Protein AF-A0A6A6NIY8-F1 (afdb_monomer_lite)

Foldseek 3Di:
DCVVCVPVVLVVCVVVPPPDDSVVVDDDFDDPVVCQVVLAGPDQDDDDDDDDDPPQCRVLLLCVQVVHADDPDDDDPPDDDDHDDHDDDPDPDPVVVVVVVVVVVVVCPVPDDDDDFFFDAAAREPLVDDDDVVVQVVQQVQCVQQQADGHHYDYSNVSRRVPVVVVVVVCRSRVVNGGGAHPVNVVVVVVVVVVVVVVVVVVVVVVVVVVVVPDPPDD

Radius of gyration: 24.4 Å; chains: 1; bounding box: 78×52×63 Å

InterPro domains:
  IPR013566 Mitochondrial Rho GTPase 1/3, EF hand associated, type-1 [PF08355] (1-40)
  IPR027417 P-loop containing nucleoside triphosphate hydrolase [G3DSA:3.40.50.300] (95-194)
  IPR027417 P-loop containing nucleoside triphosphate hydrolase [SSF52540] (42-178)
  IPR052266 Mitochondrial Rho GTPase/EF-hand domain-containing protein [PTHR46819] (1-83)

Secondary structure (DSSP, 8-state):
-TTT-HHHHHHHHHHTT-SS-GGGG--PPPPHHHHHHHT--------------TTSSHHHHHHHHTTPPP-SS-----S------------S-HHHHHHHHHHHHHHGGGS-----PPP---EEE-TTS---HHHHHHHHHHHHHHT-PPPEEEBTTTTB-TTHHHHHHHHHH-GGGT----HHHHHHHHHHHHHHHHHHHHHHHHHHHHHHHT-----

Structure (mmCIF, N/CA/C/O backbone):
data_AF-A0A6A6NIY8-F1
#
_entry.id   AF-A0A6A6NIY8-F1
#
loop_
_atom_site.group_PDB
_atom_site.id
_atom_site.type_symbol
_atom_site.label_atom_id
_atom_site.label_alt_id
_atom_site.label_comp_id
_atom_site.label_asym_id
_atom_site.label_entity_id
_atom_site.label_seq_id
_atom_site.pdbx_PDB_ins_code
_atom_site.Cartn_x
_atom_site.Cartn_y
_atom_site.Cartn_z
_atom_site.occupancy
_atom_site.B_iso_or_equiv
_atom_site.auth_seq_id
_atom_site.auth_comp_id
_atom_site.auth_asym_id
_atom_site.auth_atom_id
_atom_site.pdbx_PDB_model_num
ATOM 1 N N . MET A 1 1 ? -5.920 -9.446 -9.068 1.00 74.38 1 MET A N 1
ATOM 2 C CA . MET A 1 1 ? -7.224 -9.544 -9.763 1.00 74.38 1 MET A CA 1
ATOM 3 C C . MET A 1 1 ? -8.387 -9.640 -8.784 1.00 74.38 1 MET A C 1
ATOM 5 O O . MET A 1 1 ? -9.148 -8.688 -8.703 1.00 74.38 1 MET A O 1
ATOM 9 N N . THR A 1 2 ? -8.470 -10.681 -7.953 1.00 90.38 2 THR A N 1
ATOM 10 C CA . THR A 1 2 ? -9.629 -10.965 -7.078 1.00 90.38 2 THR A CA 1
ATOM 11 C C . THR A 1 2 ? -10.065 -9.837 -6.142 1.00 90.38 2 THR A C 1
ATOM 13 O O . THR A 1 2 ? -11.257 -9.640 -5.938 1.00 90.38 2 THR A O 1
ATOM 16 N N . LEU A 1 3 ? -9.121 -9.071 -5.584 1.00 87.75 3 LEU A N 1
ATOM 17 C CA . LEU A 1 3 ? -9.445 -7.946 -4.699 1.00 87.75 3 LEU A CA 1
ATOM 18 C C . LEU A 1 3 ? -10.121 -6.772 -5.436 1.00 87.75 3 LEU A C 1
ATOM 20 O O . LEU A 1 3 ? -10.896 -6.042 -4.826 1.00 87.75 3 LEU A O 1
ATOM 24 N N . LEU A 1 4 ? -9.788 -6.567 -6.714 1.00 87.69 4 LEU A N 1
ATOM 25 C CA . LEU A 1 4 ? -10.288 -5.454 -7.529 1.00 87.69 4 LEU A CA 1
ATOM 26 C C . LEU A 1 4 ? -11.546 -5.851 -8.303 1.00 87.69 4 LEU A C 1
ATOM 28 O O . LEU A 1 4 ? -12.504 -5.088 -8.341 1.00 87.69 4 LEU A O 1
ATOM 32 N N . ASP A 1 5 ? -11.540 -7.055 -8.874 1.00 89.88 5 ASP A N 1
ATOM 33 C CA . ASP A 1 5 ? -12.646 -7.614 -9.641 1.00 89.88 5 ASP A CA 1
ATOM 34 C C . ASP A 1 5 ? -12.868 -9.094 -9.269 1.00 89.88 5 ASP A C 1
ATOM 36 O O . ASP A 1 5 ? -12.321 -10.012 -9.901 1.00 89.88 5 ASP A O 1
ATOM 40 N N . PRO A 1 6 ? -13.653 -9.357 -8.206 1.00 91.25 6 PRO A N 1
ATOM 41 C CA . PRO A 1 6 ? -13.973 -10.718 -7.794 1.00 91.25 6 PRO A CA 1
ATOM 42 C C . PRO A 1 6 ? -14.870 -11.435 -8.810 1.00 91.25 6 PRO A C 1
ATOM 44 O O . PRO A 1 6 ? -14.788 -12.656 -8.919 1.00 91.25 6 PRO A O 1
ATOM 47 N N . LYS A 1 7 ? -15.692 -10.702 -9.579 1.00 91.06 7 LYS A N 1
ATOM 48 C CA . LYS A 1 7 ? -16.582 -11.289 -10.591 1.00 91.06 7 LYS A CA 1
ATOM 49 C C . LYS A 1 7 ? -15.783 -11.809 -11.782 1.00 91.06 7 LYS A C 1
ATOM 51 O O . LYS A 1 7 ? -15.959 -12.965 -12.154 1.00 91.06 7 LYS A O 1
ATOM 56 N N . GLY A 1 8 ? -14.866 -11.004 -12.320 1.00 92.69 8 GLY A N 1
ATOM 57 C CA . GLY A 1 8 ? -13.963 -11.442 -13.387 1.00 92.69 8 GLY A CA 1
ATOM 58 C C . GLY A 1 8 ? -13.061 -12.591 -12.944 1.00 92.69 8 GLY A C 1
ATOM 59 O O . GLY A 1 8 ? -12.840 -13.538 -13.691 1.00 92.69 8 GLY A O 1
ATOM 60 N N . SER A 1 9 ? -12.613 -12.577 -11.686 1.00 92.25 9 SER A N 1
ATOM 61 C CA . SER A 1 9 ? -11.798 -13.668 -11.137 1.00 92.25 9 SER A CA 1
ATOM 62 C C . SER A 1 9 ? -12.589 -14.979 -11.010 1.00 92.25 9 SER A C 1
ATOM 64 O O . SER A 1 9 ? -12.052 -16.042 -11.312 1.00 92.25 9 SER A O 1
ATOM 66 N N . LEU A 1 10 ? -13.871 -14.914 -10.634 1.00 92.00 10 LEU A N 1
ATOM 67 C CA . LEU A 1 10 ? -14.773 -16.069 -10.624 1.00 92.00 10 LEU A CA 1
ATOM 68 C C . LEU A 1 10 ? -15.039 -16.603 -12.040 1.00 92.00 10 LEU A C 1
ATOM 70 O O . LEU A 1 10 ? -14.992 -17.811 -12.257 1.00 92.00 10 LEU A O 1
ATOM 74 N N . ALA A 1 11 ? -15.281 -15.710 -13.005 1.00 92.81 11 ALA A N 1
ATOM 75 C CA . ALA A 1 11 ? -15.464 -16.083 -14.407 1.00 92.81 11 ALA A CA 1
ATOM 76 C C . ALA A 1 11 ? -14.219 -16.788 -14.967 1.00 92.81 11 ALA A C 1
ATOM 78 O O . ALA A 1 11 ? -14.339 -17.831 -15.606 1.00 92.81 11 ALA A O 1
ATOM 79 N N . ASN A 1 12 ? -13.024 -16.282 -14.649 1.00 92.75 12 ASN A N 1
ATOM 80 C CA . ASN A 1 12 ? -11.765 -16.909 -15.044 1.00 92.75 12 ASN A CA 1
ATOM 81 C C . ASN A 1 12 ? -11.586 -18.300 -14.421 1.00 92.75 12 ASN A C 1
ATOM 83 O O . ASN A 1 12 ? -11.119 -19.198 -15.110 1.00 92.75 12 ASN A O 1
ATOM 87 N N . LEU A 1 13 ? -11.981 -18.505 -13.156 1.00 92.94 13 LEU A N 1
ATOM 88 C CA . LEU A 1 13 ? -11.943 -19.828 -12.512 1.00 92.94 13 LEU A CA 1
ATOM 89 C C . LEU A 1 13 ? -12.832 -20.849 -13.230 1.00 92.94 13 LEU A C 1
ATOM 91 O O . LEU A 1 13 ? -12.420 -21.990 -13.428 1.00 92.94 13 LEU A O 1
ATOM 95 N N . ILE A 1 14 ? -14.033 -20.434 -13.642 1.00 92.50 14 ILE A N 1
ATOM 96 C CA . ILE A 1 14 ? -14.936 -21.280 -14.433 1.00 92.50 14 ILE A CA 1
ATOM 97 C C . ILE A 1 14 ? -14.305 -21.582 -15.796 1.00 92.50 14 ILE A C 1
ATOM 99 O O . ILE A 1 14 ? -14.280 -22.733 -16.222 1.00 92.50 14 ILE A O 1
ATOM 103 N N . TYR A 1 15 ? -13.754 -20.560 -16.454 1.00 94.38 15 TYR A N 1
ATOM 104 C CA . TYR A 1 15 ? -13.143 -20.684 -17.775 1.00 94.38 15 TYR A CA 1
ATOM 105 C C . TYR A 1 15 ? -11.956 -21.660 -17.803 1.00 94.38 15 TYR A C 1
ATOM 107 O O . TYR A 1 15 ? -11.847 -22.454 -18.731 1.00 94.38 15 TYR A O 1
ATOM 115 N N . VAL A 1 16 ? -11.092 -21.658 -16.780 1.00 95.12 16 VAL A N 1
ATOM 116 C CA . VAL A 1 16 ? -9.953 -22.598 -16.689 1.00 95.12 16 VAL A CA 1
ATOM 117 C C . VAL A 1 16 ? -10.350 -24.010 -16.238 1.00 95.12 16 VAL A C 1
ATOM 119 O O . VAL A 1 16 ? -9.478 -24.858 -16.064 1.00 95.12 16 VAL A O 1
ATOM 122 N N . GLY A 1 17 ? -11.644 -24.278 -16.033 1.00 93.69 17 GLY A N 1
ATOM 123 C CA . GLY A 1 17 ? -12.140 -25.600 -15.655 1.00 93.69 17 GLY A CA 1
ATOM 124 C C . GLY A 1 17 ? -11.856 -25.979 -14.201 1.00 93.69 17 GLY A C 1
ATOM 125 O O . GLY A 1 17 ? -11.583 -27.145 -13.917 1.00 93.69 17 GLY A O 1
ATOM 126 N N . TYR A 1 18 ? -11.897 -25.019 -13.268 1.00 94.00 18 TYR A N 1
ATOM 127 C CA . TYR A 1 18 ? -11.771 -25.313 -11.837 1.00 94.00 18 TYR A CA 1
ATOM 128 C C . TYR A 1 18 ? -12.816 -26.359 -11.408 1.00 94.00 18 TYR A C 1
ATOM 130 O O . TYR A 1 18 ? -14.017 -26.138 -11.542 1.00 94.00 18 TYR A O 1
ATOM 138 N N . SER A 1 19 ? -12.352 -27.501 -10.896 1.00 90.31 19 SER A N 1
ATOM 139 C CA . SER A 1 19 ? -13.183 -28.688 -10.639 1.00 90.31 19 SER A CA 1
ATOM 140 C C . SER A 1 19 ? -14.045 -28.604 -9.374 1.00 90.31 19 SER A C 1
ATOM 142 O O . SER A 1 19 ? -14.968 -29.399 -9.203 1.00 90.31 19 SER A O 1
ATOM 144 N N . GLY A 1 20 ? -13.748 -27.661 -8.476 1.00 90.75 20 GLY A N 1
ATOM 145 C CA . GLY A 1 20 ? -14.527 -27.407 -7.265 1.00 90.75 20 GLY A CA 1
ATOM 146 C C . GLY A 1 20 ? -15.632 -26.371 -7.474 1.00 90.75 20 GLY A C 1
ATOM 147 O O . GLY A 1 20 ? -15.799 -25.818 -8.556 1.00 90.75 20 GLY A O 1
ATOM 148 N N . ASN A 1 21 ? -16.359 -26.035 -6.403 1.00 89.19 21 ASN A N 1
ATOM 149 C CA . ASN A 1 21 ? -17.267 -24.888 -6.426 1.00 89.19 21 ASN A CA 1
ATOM 150 C C . ASN A 1 21 ? -16.444 -23.585 -6.549 1.00 89.19 21 ASN A C 1
ATOM 152 O O . ASN A 1 21 ? -15.692 -23.255 -5.630 1.00 89.19 21 ASN A O 1
ATOM 156 N N . PRO A 1 22 ? -16.584 -22.791 -7.624 1.00 86.19 22 PRO A N 1
ATOM 157 C CA . PRO A 1 22 ? -15.799 -21.568 -7.800 1.00 86.19 22 PRO A CA 1
ATOM 158 C C . PRO A 1 22 ? -15.997 -20.551 -6.662 1.00 86.19 22 PRO A C 1
ATOM 160 O O . PRO A 1 22 ? -15.081 -19.799 -6.332 1.00 86.19 22 PRO A O 1
ATOM 163 N N . ALA A 1 23 ? -17.162 -20.554 -6.003 1.00 85.62 23 ALA A N 1
ATOM 164 C CA . ALA A 1 23 ? -17.429 -19.676 -4.866 1.00 85.62 23 ALA A CA 1
ATOM 165 C C . ALA A 1 23 ? -16.584 -20.029 -3.630 1.00 85.62 23 ALA A C 1
ATOM 167 O O . ALA A 1 23 ? -16.209 -19.128 -2.883 1.00 85.62 23 ALA A O 1
ATOM 168 N N . SER A 1 24 ? -16.234 -21.306 -3.422 1.00 89.44 24 SER A N 1
ATOM 169 C CA . SER A 1 24 ? -15.388 -21.709 -2.288 1.00 89.44 24 SER A CA 1
ATOM 170 C C . SER A 1 24 ? -13.918 -21.329 -2.464 1.00 89.44 24 SER A C 1
ATOM 172 O O . SER A 1 24 ? -13.185 -21.285 -1.481 1.00 89.44 24 SER A O 1
ATOM 174 N N . ALA A 1 25 ? -13.487 -20.999 -3.686 1.00 88.62 25 ALA A N 1
ATOM 175 C CA . ALA A 1 25 ? -12.148 -20.467 -3.939 1.00 88.62 25 ALA A CA 1
ATOM 176 C C . ALA A 1 25 ? -11.990 -19.007 -3.465 1.00 88.62 25 ALA A C 1
ATOM 178 O O . ALA A 1 25 ? -10.871 -18.509 -3.339 1.00 88.62 25 ALA A O 1
ATOM 179 N N . LEU A 1 26 ? -13.099 -18.305 -3.194 1.00 90.06 26 LEU A N 1
ATOM 180 C CA . LEU A 1 26 ? -13.103 -16.909 -2.768 1.00 90.06 26 LEU A CA 1
ATOM 181 C C . LEU A 1 26 ? -13.420 -16.789 -1.274 1.00 90.06 26 LEU A C 1
ATOM 183 O O . LEU A 1 26 ? -14.530 -17.067 -0.826 1.00 90.06 26 LEU A O 1
ATOM 187 N N . ARG A 1 27 ? -12.462 -16.283 -0.491 1.00 90.31 27 ARG A N 1
ATOM 188 C CA . ARG A 1 27 ? -12.673 -15.980 0.932 1.00 90.31 27 ARG A CA 1
ATOM 189 C C . ARG A 1 27 ? -13.074 -14.521 1.128 1.00 90.31 27 ARG A C 1
ATOM 191 O O . ARG A 1 27 ? -12.268 -13.611 0.942 1.00 90.31 27 ARG A O 1
ATOM 198 N N . VAL A 1 28 ? -14.302 -14.296 1.591 1.00 91.06 28 VAL A N 1
ATOM 199 C CA . VAL A 1 28 ? -14.764 -12.962 1.998 1.00 91.06 28 VAL A CA 1
ATOM 200 C C . VAL A 1 28 ? -14.257 -12.649 3.406 1.00 91.06 28 VAL A C 1
ATOM 202 O O . VAL A 1 28 ? -14.623 -13.302 4.380 1.00 91.06 28 VAL A O 1
ATOM 205 N N . THR A 1 29 ? -13.414 -11.626 3.531 1.00 90.25 29 THR A N 1
ATOM 206 C CA . THR A 1 29 ? -12.942 -11.143 4.838 1.00 90.25 29 THR A CA 1
ATOM 207 C C . THR A 1 29 ? -14.001 -10.284 5.530 1.00 90.25 29 THR A C 1
ATOM 209 O O . THR A 1 29 ? -14.775 -9.590 4.866 1.00 90.25 29 THR A O 1
ATOM 212 N N . ARG A 1 30 ? -13.997 -10.252 6.868 1.00 87.19 30 ARG A N 1
ATOM 213 C CA . ARG A 1 30 ? -14.923 -9.418 7.652 1.00 87.19 30 ARG A CA 1
ATOM 214 C C . ARG A 1 30 ? -14.735 -7.915 7.402 1.00 87.19 30 ARG A C 1
ATOM 216 O O . ARG A 1 30 ? -13.730 -7.451 6.856 1.00 87.19 30 ARG A O 1
ATOM 223 N N . ARG A 1 31 ? -15.727 -7.125 7.825 1.00 84.50 31 ARG A N 1
ATOM 224 C CA . ARG A 1 31 ? -15.719 -5.660 7.678 1.00 84.50 31 ARG A CA 1
ATOM 225 C C . ARG A 1 31 ? -14.511 -5.042 8.390 1.00 84.50 31 ARG A C 1
ATOM 227 O O . ARG A 1 31 ? -14.252 -5.345 9.550 1.00 84.50 31 ARG A O 1
ATOM 234 N N . ARG A 1 32 ? -13.859 -4.075 7.733 1.00 81.00 32 ARG A N 1
ATOM 235 C CA . ARG A 1 32 ? -12.684 -3.348 8.260 1.00 81.00 32 ARG A CA 1
ATOM 236 C C . ARG A 1 32 ? -12.954 -2.668 9.606 1.00 81.00 32 ARG A C 1
ATOM 238 O O . ARG A 1 32 ? -12.049 -2.510 10.414 1.00 81.00 32 ARG A O 1
ATOM 245 N N . THR A 1 33 ? -14.195 -2.253 9.852 1.00 78.00 33 THR A N 1
ATOM 246 C CA . THR A 1 33 ? -14.608 -1.641 11.123 1.00 78.00 33 THR A CA 1
ATOM 247 C C . THR A 1 33 ? -14.466 -2.597 12.305 1.00 78.00 33 THR A C 1
ATOM 249 O O . THR A 1 33 ? -14.161 -2.146 13.404 1.00 78.00 33 THR A O 1
ATOM 252 N N . VAL A 1 34 ? -14.645 -3.903 12.088 1.00 82.81 34 VAL A N 1
ATOM 253 C CA . VAL A 1 34 ? -14.453 -4.928 13.121 1.00 82.81 34 VAL A CA 1
ATOM 254 C C . VAL A 1 34 ? -12.966 -5.126 13.402 1.00 82.81 34 VAL A C 1
ATOM 256 O O . VAL A 1 34 ? -12.583 -5.131 14.567 1.00 82.81 34 VAL A O 1
ATOM 259 N N . ASP A 1 35 ? -12.136 -5.210 12.355 1.00 81.94 35 ASP A N 1
ATOM 260 C CA . ASP A 1 35 ? -10.676 -5.355 12.493 1.00 81.94 35 ASP A CA 1
ATOM 261 C C . ASP A 1 35 ? -10.071 -4.207 13.308 1.00 81.94 35 ASP A C 1
ATOM 263 O O . ASP A 1 35 ? -9.259 -4.435 14.197 1.00 81.94 35 ASP A O 1
ATOM 267 N N . ARG A 1 36 ? -10.534 -2.974 13.069 1.00 76.31 36 ARG A N 1
ATOM 268 C CA . ARG A 1 36 ? -10.098 -1.792 13.828 1.00 76.31 36 ARG A CA 1
ATOM 269 C C . ARG A 1 36 ? -10.510 -1.836 15.287 1.00 76.31 36 ARG A C 1
ATOM 271 O O . ARG A 1 36 ? -9.672 -1.633 16.148 1.00 76.31 36 ARG A O 1
ATOM 278 N N . LYS A 1 37 ? -11.783 -2.130 15.573 1.00 74.62 37 LYS A N 1
ATOM 279 C CA . LYS A 1 37 ? -12.266 -2.226 16.961 1.00 74.62 37 LYS A CA 1
ATOM 280 C C . LYS A 1 37 ? -11.484 -3.264 17.767 1.00 74.62 37 LYS A C 1
ATOM 282 O O . LYS A 1 37 ? -11.292 -3.078 18.959 1.00 74.62 37 LYS A O 1
ATOM 287 N N . LYS A 1 38 ? -11.057 -4.348 17.113 1.00 78.50 38 LYS A N 1
ATOM 288 C CA . LYS A 1 38 ? -10.257 -5.416 17.723 1.00 78.50 38 LYS A CA 1
ATOM 289 C C . LYS A 1 38 ? -8.747 -5.178 17.659 1.00 78.50 38 LYS A C 1
ATOM 291 O O . LYS A 1 38 ? -8.010 -5.965 18.234 1.00 78.50 38 LYS A O 1
ATOM 296 N N . GLN A 1 39 ? -8.295 -4.156 16.931 1.00 75.12 39 GLN A N 1
ATOM 297 C CA . GLN A 1 39 ? -6.888 -3.931 16.582 1.00 75.12 39 GLN A CA 1
ATOM 298 C C . GLN A 1 39 ? -6.181 -5.188 16.045 1.00 75.12 39 GLN A C 1
ATOM 300 O O . GLN A 1 39 ? -5.003 -5.416 16.299 1.00 75.12 39 GLN A O 1
ATOM 305 N N . GLN A 1 40 ? -6.919 -6.012 15.296 1.00 77.62 40 GLN A N 1
ATOM 306 C CA . GLN A 1 40 ? -6.437 -7.279 14.762 1.00 77.62 40 GLN A CA 1
ATOM 307 C C . GLN A 1 40 ? -7.105 -7.570 13.418 1.00 77.62 40 GLN A C 1
ATOM 309 O O . GLN A 1 40 ? -8.336 -7.565 13.300 1.00 77.62 40 GLN A O 1
ATOM 314 N N . THR A 1 41 ? -6.288 -7.860 12.409 1.00 83.44 41 THR A N 1
ATOM 315 C CA . THR A 1 41 ? -6.723 -8.230 11.060 1.00 83.44 41 THR A CA 1
ATOM 316 C C . THR A 1 41 ? -6.335 -9.674 10.753 1.00 83.44 41 THR A C 1
ATOM 318 O O . THR A 1 41 ? -5.272 -10.132 11.144 1.00 83.44 41 THR A O 1
ATOM 321 N N . GLU A 1 42 ? -7.206 -10.386 10.042 1.00 84.19 42 GLU A N 1
ATOM 322 C CA . GLU A 1 42 ? -6.934 -11.719 9.468 1.00 84.19 42 GLU A CA 1
ATOM 323 C C . GLU A 1 42 ? -6.768 -11.635 7.937 1.00 84.19 42 GLU A C 1
ATOM 325 O O . GLU A 1 42 ? -6.901 -12.624 7.215 1.00 84.19 42 GLU A O 1
ATOM 330 N N . ARG A 1 43 ? -6.612 -10.414 7.413 1.00 87.75 43 ARG A N 1
ATOM 331 C CA . ARG A 1 43 ? -6.457 -10.151 5.982 1.00 87.75 43 ARG A CA 1
ATOM 332 C C . ARG A 1 43 ? -5.005 -10.377 5.591 1.00 87.75 43 ARG A C 1
ATOM 334 O O . ARG A 1 43 ? -4.123 -9.810 6.216 1.00 87.75 43 ARG A O 1
ATOM 341 N N . ASN A 1 44 ? -4.809 -11.082 4.484 1.00 88.25 44 ASN A N 1
ATOM 342 C CA . ASN A 1 44 ? -3.481 -11.341 3.921 1.00 88.25 44 ASN A CA 1
ATOM 343 C C . ASN A 1 44 ? -3.188 -10.475 2.686 1.00 88.25 44 ASN A C 1
ATOM 345 O O . ASN A 1 44 ? -2.109 -10.549 2.115 1.00 88.25 44 ASN A O 1
ATOM 349 N N . VAL A 1 45 ? -4.165 -9.685 2.229 1.00 89.56 45 VAL A N 1
ATOM 350 C CA . VAL A 1 45 ? -4.024 -8.821 1.053 1.00 89.56 45 VAL A CA 1
ATOM 351 C C . VAL A 1 45 ? -4.385 -7.397 1.442 1.00 89.56 45 VAL A C 1
ATOM 353 O O . VAL A 1 45 ? -5.515 -7.118 1.858 1.00 89.56 45 VAL A O 1
ATOM 356 N N . PHE A 1 46 ? -3.430 -6.490 1.265 1.00 89.12 46 PHE A N 1
ATOM 357 C CA . PHE A 1 46 ? -3.582 -5.071 1.551 1.00 89.12 46 PHE A CA 1
ATOM 358 C C . PHE A 1 46 ? -3.432 -4.262 0.267 1.00 89.12 46 PHE A C 1
ATOM 360 O O . PHE A 1 46 ? -2.509 -4.466 -0.515 1.00 89.12 46 PHE A O 1
ATOM 367 N N . ARG A 1 47 ? -4.359 -3.326 0.044 1.00 88.25 47 ARG A N 1
ATOM 368 C CA . ARG A 1 47 ? -4.272 -2.367 -1.060 1.00 88.25 47 ARG A CA 1
ATOM 369 C C . ARG A 1 47 ? -3.669 -1.072 -0.536 1.00 88.25 47 ARG A C 1
ATOM 371 O O . ARG A 1 47 ? -4.269 -0.430 0.326 1.00 88.25 47 ARG A O 1
ATOM 378 N N . CYS A 1 48 ? -2.518 -0.700 -1.082 1.00 87.19 48 CYS A N 1
ATOM 379 C CA . CYS A 1 48 ? -1.867 0.581 -0.846 1.00 87.19 48 CYS A CA 1
ATOM 380 C C . CYS A 1 48 ? -2.110 1.515 -2.041 1.00 87.19 48 CYS A C 1
ATOM 382 O O . CYS A 1 48 ? -2.211 1.056 -3.180 1.00 87.19 48 CYS A O 1
ATOM 384 N N . PHE A 1 49 ? -2.215 2.815 -1.775 1.00 84.38 49 PHE A N 1
ATOM 385 C CA . PHE A 1 49 ? -2.306 3.847 -2.802 1.00 84.38 49 PHE A CA 1
ATOM 386 C C . PHE A 1 49 ? -1.090 4.762 -2.685 1.00 84.38 49 PHE A C 1
ATOM 388 O O . PHE A 1 49 ? -0.802 5.262 -1.601 1.00 84.38 49 PHE A O 1
ATOM 395 N N . VAL A 1 50 ? -0.396 4.983 -3.800 1.00 84.19 50 VAL A N 1
ATOM 396 C CA . VAL A 1 50 ? 0.816 5.806 -3.853 1.00 84.19 50 VAL A CA 1
ATOM 397 C C . VAL A 1 50 ? 0.491 7.121 -4.553 1.00 84.19 50 VAL A C 1
ATOM 399 O O . VAL A 1 50 ? 0.128 7.134 -5.730 1.00 84.19 50 VAL A O 1
ATOM 402 N N . PHE A 1 51 ? 0.642 8.231 -3.835 1.00 81.06 51 PHE A N 1
ATOM 403 C CA . PHE A 1 51 ? 0.362 9.579 -4.330 1.00 81.06 51 PHE A CA 1
ATOM 404 C C . PHE A 1 51 ? 1.627 10.436 -4.340 1.00 81.06 51 PHE A C 1
ATOM 406 O O . PHE A 1 51 ? 2.584 10.164 -3.624 1.00 81.06 51 PHE A O 1
ATOM 413 N N . GLY A 1 52 ? 1.638 11.472 -5.177 1.00 78.44 52 GLY A N 1
ATOM 414 C CA . GLY A 1 52 ? 2.750 12.417 -5.259 1.00 78.44 52 GLY A CA 1
ATOM 415 C C . GLY A 1 52 ? 2.809 13.149 -6.601 1.00 78.44 52 GLY A C 1
ATOM 416 O O . GLY A 1 52 ? 2.179 12.705 -7.572 1.00 78.44 52 GLY A O 1
ATOM 417 N N . PRO A 1 53 ? 3.581 14.244 -6.691 1.00 78.00 53 PRO A N 1
ATOM 418 C CA . PRO A 1 53 ? 3.688 15.051 -7.902 1.00 78.00 53 PRO A CA 1
ATOM 419 C C . PRO A 1 53 ? 4.324 14.279 -9.068 1.00 78.00 53 PRO A C 1
ATOM 421 O O . PRO A 1 53 ? 4.840 13.159 -8.921 1.00 78.00 53 PRO A O 1
ATOM 424 N N . LYS A 1 54 ? 4.259 14.859 -10.273 1.00 77.31 54 LYS A N 1
ATOM 425 C CA . LYS A 1 54 ? 4.987 14.326 -11.435 1.00 77.31 54 LYS A CA 1
ATOM 426 C C . LYS A 1 54 ? 6.476 14.214 -11.080 1.00 77.31 54 LYS A C 1
ATOM 428 O O . LYS A 1 54 ? 6.997 15.029 -10.331 1.00 77.31 54 LYS A O 1
ATOM 433 N N . ASN A 1 55 ? 7.137 13.171 -11.574 1.00 80.25 55 ASN A N 1
ATOM 434 C CA . ASN A 1 55 ? 8.559 12.890 -11.331 1.00 80.25 55 ASN A CA 1
ATOM 435 C C . ASN A 1 55 ? 8.973 12.577 -9.879 1.00 80.25 55 ASN A C 1
ATOM 437 O O . ASN A 1 55 ? 10.164 12.398 -9.640 1.00 80.25 55 ASN A O 1
ATOM 441 N N . ALA A 1 56 ? 8.037 12.390 -8.941 1.00 81.88 56 ALA A N 1
ATOM 442 C CA . ALA A 1 56 ? 8.336 12.019 -7.548 1.00 81.88 56 ALA A CA 1
ATOM 443 C C . ALA A 1 56 ? 8.861 10.578 -7.341 1.00 81.88 56 ALA A C 1
ATOM 445 O O . ALA A 1 56 ? 9.039 10.154 -6.212 1.00 81.88 56 ALA A O 1
ATOM 446 N N . GLY A 1 57 ? 9.049 9.780 -8.399 1.00 85.56 57 GLY A N 1
ATOM 447 C CA . GLY A 1 57 ? 9.561 8.404 -8.272 1.00 85.56 57 GLY A CA 1
ATOM 448 C C . GLY A 1 57 ? 8.510 7.315 -8.008 1.00 85.56 57 GLY A C 1
ATOM 449 O O . GLY A 1 57 ? 8.875 6.162 -7.815 1.00 85.56 57 GLY A O 1
ATOM 450 N N . LYS A 1 58 ? 7.206 7.623 -8.079 1.00 87.06 58 LYS A N 1
ATOM 451 C CA . LYS A 1 58 ? 6.111 6.650 -7.853 1.00 87.06 58 LYS A CA 1
ATOM 452 C C . LYS A 1 58 ? 6.247 5.358 -8.675 1.00 87.06 58 LYS A C 1
ATOM 454 O O . LYS A 1 58 ? 6.157 4.266 -8.128 1.00 87.06 58 LYS A O 1
ATOM 459 N N . SER A 1 59 ? 6.478 5.476 -9.984 1.00 89.00 59 SER A N 1
ATOM 460 C CA . SER A 1 59 ? 6.612 4.313 -10.873 1.00 89.00 59 SER A CA 1
ATOM 4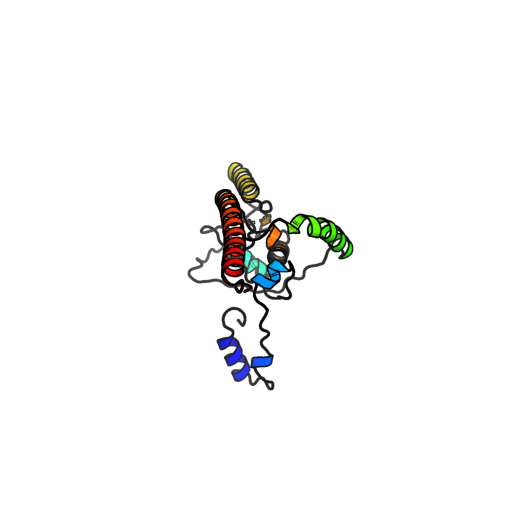61 C C . SER A 1 59 ? 7.898 3.530 -10.595 1.00 89.00 59 SER A C 1
ATOM 463 O O . SER A 1 59 ? 7.896 2.310 -10.700 1.00 89.00 59 SER A O 1
ATOM 465 N N . ALA A 1 60 ? 8.976 4.210 -10.185 1.00 89.94 60 ALA A N 1
ATOM 466 C CA . ALA A 1 60 ? 10.214 3.556 -9.763 1.00 89.94 60 ALA A CA 1
ATOM 467 C C . ALA A 1 60 ? 9.997 2.739 -8.478 1.00 89.94 60 ALA A C 1
ATOM 469 O O . ALA A 1 60 ? 10.436 1.598 -8.414 1.00 89.94 60 ALA A O 1
ATOM 470 N N . LEU A 1 61 ? 9.239 3.269 -7.511 1.00 89.00 61 LEU A N 1
ATOM 471 C CA . LEU A 1 61 ? 8.862 2.546 -6.294 1.00 89.00 61 LEU A CA 1
ATOM 472 C C . LEU A 1 61 ? 8.020 1.293 -6.604 1.00 89.00 61 LEU A C 1
ATOM 474 O O . LEU A 1 61 ? 8.293 0.223 -6.069 1.00 89.00 61 LEU A O 1
ATOM 478 N N . LEU A 1 62 ? 7.029 1.396 -7.500 1.00 90.38 62 LEU A N 1
ATOM 479 C CA . LEU A 1 62 ? 6.218 0.240 -7.917 1.00 90.38 62 LEU A CA 1
ATOM 480 C C . LEU A 1 62 ? 7.034 -0.801 -8.697 1.00 90.38 62 LEU A C 1
ATOM 482 O O . LEU A 1 62 ? 6.823 -1.995 -8.520 1.00 90.38 62 LEU A O 1
ATOM 486 N N . ASN A 1 63 ? 7.969 -0.368 -9.544 1.00 91.06 63 ASN A N 1
ATOM 487 C CA . ASN A 1 63 ? 8.861 -1.275 -10.266 1.00 91.06 63 ASN A CA 1
ATOM 488 C C . ASN A 1 63 ? 9.844 -1.977 -9.325 1.00 91.06 63 ASN A C 1
ATOM 490 O O . ASN A 1 63 ? 10.043 -3.180 -9.458 1.00 91.06 63 ASN A O 1
ATOM 494 N N . SER A 1 64 ? 10.387 -1.255 -8.342 1.00 90.50 64 SER A N 1
ATOM 495 C CA . SER A 1 64 ? 11.233 -1.824 -7.290 1.00 90.50 64 SER A CA 1
ATOM 496 C C . SER A 1 64 ? 10.491 -2.893 -6.485 1.00 90.50 64 SER A C 1
ATOM 498 O O . SER A 1 64 ? 11.070 -3.929 -6.180 1.00 90.50 64 SER A O 1
ATOM 500 N N . PHE A 1 65 ? 9.191 -2.704 -6.229 1.00 90.38 65 PHE A N 1
ATOM 501 C CA . PHE A 1 65 ? 8.358 -3.715 -5.570 1.00 90.38 65 PHE A CA 1
ATOM 502 C C . PHE A 1 65 ? 8.234 -5.027 -6.358 1.00 90.38 65 PHE A C 1
ATOM 504 O O . PHE A 1 65 ? 8.004 -6.082 -5.775 1.00 90.38 65 PHE A O 1
ATOM 511 N N . LEU A 1 66 ? 8.365 -4.953 -7.684 1.00 90.25 66 LEU A N 1
ATOM 512 C CA . LEU A 1 66 ? 8.362 -6.096 -8.599 1.00 90.25 66 LEU A CA 1
ATOM 513 C C . LEU A 1 66 ? 9.782 -6.581 -8.931 1.00 90.25 66 LEU A C 1
ATOM 515 O O . LEU A 1 66 ? 9.942 -7.305 -9.911 1.00 90.25 66 LEU A O 1
ATOM 519 N N . GLU A 1 67 ? 10.798 -6.116 -8.196 1.00 87.25 67 GLU A N 1
ATOM 520 C CA . GLU A 1 67 ? 12.216 -6.440 -8.419 1.00 87.25 67 GLU A CA 1
ATOM 521 C C . GLU A 1 67 ? 12.704 -6.095 -9.837 1.00 87.25 67 GLU A C 1
ATOM 523 O O . GLU A 1 67 ? 13.629 -6.696 -10.381 1.00 87.25 67 GLU A O 1
ATOM 528 N N . ARG A 1 68 ? 12.079 -5.093 -10.467 1.00 87.62 68 ARG A N 1
ATOM 529 C CA . ARG A 1 68 ? 12.501 -4.597 -11.779 1.00 87.62 68 ARG A CA 1
ATOM 530 C C . ARG A 1 68 ? 13.621 -3.572 -11.611 1.00 87.62 68 ARG A C 1
ATOM 532 O O . ARG A 1 68 ? 13.514 -2.709 -10.736 1.00 87.62 68 ARG A O 1
ATOM 539 N N . PRO A 1 69 ? 14.651 -3.604 -12.475 1.00 83.31 69 PRO A N 1
ATOM 540 C CA . PRO A 1 69 ? 15.745 -2.650 -12.404 1.00 83.31 69 PRO A CA 1
ATOM 541 C C . PRO A 1 69 ? 15.248 -1.223 -12.640 1.00 83.31 69 PRO A C 1
ATOM 543 O O . PRO A 1 69 ? 14.266 -0.982 -13.355 1.00 83.31 69 PRO A O 1
ATOM 546 N N . PHE A 1 70 ? 15.953 -0.261 -12.049 1.00 85.00 70 PHE A N 1
ATOM 547 C CA . PHE A 1 70 ? 15.703 1.148 -12.310 1.00 85.00 70 PHE A CA 1
ATOM 548 C C . PHE A 1 70 ? 15.945 1.476 -13.792 1.00 85.00 70 PHE A C 1
ATOM 550 O O . PHE A 1 70 ? 16.900 1.005 -14.405 1.00 85.00 70 PHE A O 1
ATOM 557 N N . SER A 1 71 ? 15.089 2.327 -14.357 1.00 80.94 71 SER A N 1
ATOM 558 C CA . SER A 1 71 ? 15.249 2.873 -15.704 1.00 80.94 71 SER A CA 1
ATOM 559 C C . SER A 1 71 ? 15.214 4.392 -15.635 1.00 80.94 71 SER A C 1
ATOM 561 O O . SER A 1 71 ? 14.236 4.972 -15.159 1.00 80.94 71 SER A O 1
ATOM 563 N N . ALA A 1 72 ? 16.257 5.033 -16.165 1.00 75.44 72 ALA A N 1
ATOM 564 C CA . ALA A 1 72 ? 16.341 6.488 -16.271 1.00 75.44 72 ALA A CA 1
ATOM 565 C C . ALA A 1 72 ? 15.356 7.069 -17.306 1.00 75.44 72 ALA A C 1
ATOM 567 O O . ALA A 1 72 ? 15.050 8.261 -17.279 1.00 75.44 72 ALA A O 1
ATOM 568 N N . ILE A 1 73 ? 14.833 6.235 -18.211 1.00 77.81 73 ILE A N 1
ATOM 569 C CA . ILE A 1 73 ? 13.874 6.653 -19.236 1.00 77.81 73 ILE A CA 1
ATOM 570 C C . ILE A 1 73 ? 12.509 6.875 -18.578 1.00 77.81 73 ILE A C 1
ATOM 572 O O . ILE A 1 73 ? 11.850 5.928 -18.137 1.00 77.81 73 ILE A O 1
ATOM 576 N N . HIS A 1 74 ? 12.074 8.136 -18.524 1.00 72.62 74 HIS A N 1
ATOM 577 C CA . HIS A 1 74 ? 10.763 8.494 -17.999 1.00 72.62 74 HIS A CA 1
ATOM 578 C C . HIS A 1 74 ? 9.670 8.259 -19.043 1.00 72.62 74 HIS A C 1
ATOM 580 O O . HIS A 1 74 ? 9.507 9.046 -19.972 1.00 72.62 74 HIS A O 1
ATOM 586 N N . ASN A 1 75 ? 8.869 7.217 -18.834 1.00 72.94 75 ASN A N 1
ATOM 587 C CA . ASN A 1 75 ? 7.627 7.019 -19.570 1.00 72.94 75 ASN A CA 1
ATOM 588 C C . ASN A 1 75 ? 6.458 7.618 -18.768 1.00 72.94 75 ASN A C 1
ATOM 590 O O . ASN A 1 75 ? 6.190 7.147 -17.652 1.00 72.94 75 ASN A O 1
ATOM 594 N N . PRO A 1 76 ? 5.756 8.643 -19.292 1.00 73.19 76 PRO A N 1
ATOM 595 C CA . PRO A 1 76 ? 4.612 9.236 -18.614 1.00 73.19 76 PRO A CA 1
ATOM 596 C C . PRO A 1 76 ? 3.568 8.175 -18.270 1.00 73.19 76 PRO A C 1
ATOM 598 O O . PRO A 1 76 ? 3.113 7.412 -19.122 1.00 73.19 7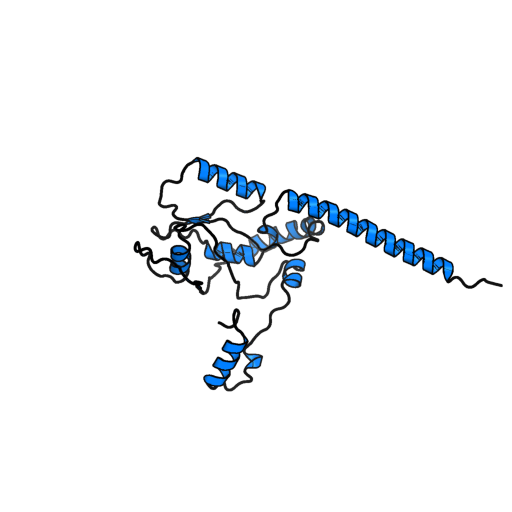6 PRO A O 1
ATOM 601 N N . THR A 1 77 ? 3.169 8.122 -17.002 1.00 74.94 77 THR A N 1
ATOM 602 C CA . THR A 1 77 ? 2.123 7.204 -16.544 1.00 74.94 77 THR A CA 1
ATOM 603 C C . THR A 1 77 ? 0.761 7.836 -16.831 1.00 74.94 77 THR A C 1
ATOM 605 O O . THR A 1 77 ? 0.272 8.644 -16.047 1.00 74.94 77 THR A O 1
ATOM 608 N N . MET A 1 78 ? 0.194 7.517 -17.998 1.00 71.38 78 MET A N 1
ATOM 609 C CA . MET A 1 78 ? -1.082 8.073 -18.481 1.00 71.38 78 MET A CA 1
ATOM 610 C C . MET A 1 78 ? -2.313 7.302 -17.975 1.00 71.38 78 MET A C 1
ATOM 612 O O . MET A 1 78 ? -3.431 7.793 -18.090 1.00 71.38 78 MET A O 1
ATOM 616 N N . ALA A 1 79 ? -2.114 6.108 -17.412 1.00 76.25 79 ALA A N 1
ATOM 617 C CA . ALA A 1 79 ? -3.165 5.225 -16.910 1.00 76.25 79 ALA A CA 1
ATOM 618 C C . ALA A 1 79 ? -2.828 4.694 -15.508 1.00 76.25 79 ALA A C 1
ATOM 620 O O . ALA A 1 79 ? -1.689 4.805 -15.049 1.00 76.25 79 ALA A O 1
ATOM 621 N N . GLU A 1 80 ? -3.815 4.106 -14.829 1.00 75.38 80 GLU A N 1
ATOM 622 C CA . GLU A 1 80 ? -3.610 3.473 -13.525 1.00 75.38 80 GLU A CA 1
ATOM 623 C C . GLU A 1 80 ? -2.546 2.370 -13.611 1.00 75.38 80 GLU A C 1
ATOM 625 O O . GLU A 1 80 ? -2.606 1.486 -14.466 1.00 75.38 80 GLU A O 1
ATOM 630 N N . HIS A 1 81 ? -1.566 2.424 -12.708 1.00 81.75 81 HIS A N 1
ATOM 631 C CA . HIS A 1 81 ? -0.484 1.451 -12.639 1.00 81.75 81 HIS A CA 1
ATOM 632 C C . HIS A 1 81 ? -0.601 0.637 -11.354 1.00 81.75 81 HIS A C 1
ATOM 634 O O . HIS A 1 81 ? -0.706 1.197 -10.262 1.00 81.75 81 HIS A O 1
ATOM 640 N N . TYR A 1 82 ? -0.577 -0.686 -11.490 1.00 86.06 82 TYR A N 1
ATOM 641 C CA . TYR A 1 82 ? -0.745 -1.624 -10.388 1.00 86.06 82 TYR A CA 1
ATOM 642 C C . TYR A 1 82 ? 0.485 -2.519 -10.269 1.00 86.06 82 TYR A C 1
ATOM 644 O O . TYR A 1 82 ? 0.967 -3.053 -11.265 1.00 86.06 82 TYR A O 1
ATOM 652 N N . ALA A 1 83 ? 0.944 -2.723 -9.037 1.00 87.88 83 ALA A N 1
ATOM 653 C CA . ALA A 1 83 ? 1.953 -3.713 -8.690 1.00 87.88 83 ALA A CA 1
ATOM 654 C C . ALA A 1 83 ? 1.444 -4.548 -7.509 1.00 87.88 83 ALA A C 1
ATOM 656 O O . ALA A 1 83 ? 0.792 -4.023 -6.604 1.00 87.88 83 ALA A O 1
ATOM 657 N N . ALA A 1 84 ? 1.710 -5.850 -7.540 1.00 88.00 84 ALA A N 1
ATOM 658 C CA . ALA A 1 84 ? 1.361 -6.783 -6.480 1.00 88.00 84 ALA A CA 1
ATOM 659 C C . ALA A 1 84 ? 2.510 -7.777 -6.311 1.00 88.00 84 ALA A C 1
ATOM 661 O O . ALA A 1 84 ? 2.957 -8.356 -7.297 1.00 88.00 84 ALA A O 1
ATOM 662 N N . ASN A 1 85 ? 2.957 -7.956 -5.074 1.00 90.19 85 ASN A N 1
ATOM 663 C CA . ASN A 1 85 ? 3.998 -8.899 -4.696 1.00 90.19 85 ASN A CA 1
ATOM 664 C C . ASN A 1 85 ? 3.728 -9.404 -3.267 1.00 90.19 85 ASN A C 1
ATOM 666 O O . ASN A 1 85 ? 2.911 -8.820 -2.543 1.00 90.19 85 ASN A O 1
ATOM 670 N N . VAL A 1 86 ? 4.386 -10.495 -2.884 1.00 86.00 86 VAL A N 1
ATOM 671 C CA . VAL A 1 86 ? 4.427 -11.008 -1.511 1.00 86.00 86 VAL A CA 1
ATOM 672 C C . VAL A 1 86 ? 5.530 -10.269 -0.755 1.00 86.00 86 VAL A C 1
ATOM 674 O O . VAL A 1 86 ? 6.565 -9.942 -1.325 1.00 86.00 86 VAL A O 1
ATOM 677 N N . VAL A 1 87 ? 5.293 -9.963 0.518 1.00 83.69 87 VAL A N 1
ATOM 678 C CA . VAL A 1 87 ? 6.283 -9.319 1.387 1.00 83.69 87 VAL A CA 1
ATOM 679 C C . VAL A 1 87 ? 6.429 -10.171 2.632 1.00 83.69 87 VAL A C 1
ATOM 681 O O . VAL A 1 87 ? 5.483 -10.293 3.412 1.00 83.69 87 VAL A O 1
ATOM 684 N N . ASP A 1 88 ? 7.617 -10.735 2.816 1.00 75.88 88 ASP A N 1
ATOM 685 C CA . ASP A 1 88 ? 7.933 -11.548 3.981 1.00 75.88 88 ASP A CA 1
ATOM 686 C C . ASP A 1 88 ? 8.319 -10.647 5.156 1.00 75.88 88 ASP A C 1
ATOM 688 O O . ASP A 1 88 ? 9.412 -10.075 5.215 1.00 75.88 88 ASP A O 1
ATOM 692 N N . GLN A 1 89 ? 7.418 -10.524 6.131 1.00 63.41 89 GLN A N 1
ATOM 693 C CA . GLN A 1 89 ? 7.756 -9.920 7.413 1.00 63.41 89 GLN A CA 1
ATOM 694 C C . GLN A 1 89 ? 8.642 -10.894 8.201 1.00 63.41 89 GLN A C 1
ATOM 696 O O . GLN A 1 89 ? 8.154 -11.809 8.862 1.00 63.41 89 GLN A O 1
ATOM 701 N N . HIS A 1 90 ? 9.958 -10.692 8.154 1.00 53.22 90 HIS A N 1
ATOM 702 C CA . HIS A 1 90 ? 10.879 -11.356 9.073 1.00 53.22 90 HIS A CA 1
ATOM 703 C C . HIS A 1 90 ? 10.622 -10.797 10.476 1.00 53.22 90 HIS A C 1
ATOM 705 O O . HIS A 1 90 ? 11.092 -9.716 10.830 1.00 53.22 90 HIS A O 1
ATOM 711 N N . GLY A 1 91 ? 9.790 -11.495 11.250 1.00 48.69 91 GLY A N 1
ATOM 712 C CA . GLY A 1 91 ? 9.417 -11.084 12.595 1.00 48.69 91 GLY A CA 1
ATOM 713 C C . GLY A 1 91 ? 10.651 -10.954 13.482 1.00 48.69 91 GLY A C 1
ATOM 714 O O . GLY A 1 91 ? 11.266 -11.951 13.849 1.00 48.69 91 GLY A O 1
ATOM 715 N N . SER A 1 92 ? 11.005 -9.730 13.874 1.00 43.81 92 SER A N 1
ATOM 716 C CA . SER A 1 92 ? 11.914 -9.532 14.998 1.00 43.81 92 SER A CA 1
ATOM 717 C C . SER A 1 92 ? 11.217 -10.064 16.257 1.00 43.81 92 SER A C 1
ATOM 719 O O . SER A 1 92 ? 10.246 -9.461 16.710 1.00 43.81 92 SER A O 1
ATOM 721 N N . ASN A 1 93 ? 11.670 -11.218 16.756 1.00 44.62 93 ASN A N 1
ATOM 722 C CA . ASN A 1 93 ? 11.272 -11.926 17.981 1.00 44.62 93 ASN A CA 1
ATOM 723 C C . ASN A 1 93 ? 9.909 -11.540 18.597 1.00 44.62 93 ASN A C 1
ATOM 725 O O . ASN A 1 93 ? 9.779 -10.564 19.341 1.00 44.62 93 ASN A O 1
ATOM 729 N N . GLU A 1 94 ? 8.930 -12.425 18.389 1.00 50.44 94 GLU A N 1
ATOM 730 C CA . GLU A 1 94 ? 7.547 -12.424 18.903 1.00 50.44 94 GLU A CA 1
ATOM 731 C C . GLU A 1 94 ? 7.401 -12.043 20.400 1.00 50.44 94 GLU A C 1
ATOM 733 O O . GLU A 1 94 ? 6.378 -11.497 20.824 1.00 50.44 94 GLU A O 1
ATOM 738 N N . TYR A 1 95 ? 8.443 -12.273 21.206 1.00 50.59 95 TYR A N 1
ATOM 739 C CA . TYR A 1 95 ? 8.478 -11.997 22.645 1.00 50.59 95 TYR A CA 1
ATOM 740 C C . TYR A 1 95 ? 8.516 -10.502 23.021 1.00 50.59 95 TYR A C 1
ATOM 742 O O . TYR A 1 95 ? 7.899 -10.128 24.020 1.00 50.59 95 TYR A O 1
ATOM 750 N N . SER A 1 96 ? 9.167 -9.627 22.240 1.00 45.38 96 SER A N 1
ATOM 751 C CA . SER A 1 96 ? 9.200 -8.175 22.539 1.00 45.38 96 SER A CA 1
ATOM 752 C C . SER A 1 96 ? 7.892 -7.469 22.170 1.00 45.38 96 SER A C 1
ATOM 754 O O . SER A 1 96 ? 7.504 -6.481 22.792 1.00 45.38 96 SER A O 1
ATOM 756 N N . TRP A 1 97 ? 7.171 -8.002 21.184 1.00 49.00 97 TRP A N 1
ATOM 757 C CA . TRP A 1 97 ? 5.895 -7.464 20.719 1.00 49.00 97 TRP A CA 1
ATOM 758 C C . TRP A 1 97 ? 4.750 -7.683 21.712 1.00 49.00 97 TRP A C 1
ATOM 760 O O . TRP A 1 97 ? 3.985 -6.756 21.993 1.00 49.00 97 TRP A O 1
ATOM 770 N N . LYS A 1 98 ? 4.653 -8.899 22.271 1.00 48.97 98 LYS A N 1
ATOM 771 C CA . LYS A 1 98 ? 3.615 -9.280 23.245 1.00 48.97 98 LYS A CA 1
ATOM 772 C C . LYS A 1 98 ? 3.665 -8.402 24.501 1.00 48.97 98 LYS A C 1
ATOM 774 O O . LYS A 1 98 ? 2.631 -7.893 24.922 1.00 48.97 98 LYS A O 1
ATOM 779 N N . ARG A 1 99 ? 4.869 -8.137 25.026 1.00 50.22 99 ARG A N 1
ATOM 780 C CA . ARG A 1 99 ? 5.075 -7.338 26.249 1.00 50.22 99 ARG A CA 1
ATOM 781 C C . ARG A 1 99 ? 4.791 -5.843 26.075 1.00 50.22 99 ARG A C 1
ATOM 783 O O . ARG A 1 99 ? 4.253 -5.221 26.984 1.00 50.22 99 ARG A O 1
ATOM 790 N N . SER A 1 100 ? 5.089 -5.271 24.908 1.00 45.78 100 SER A N 1
ATOM 791 C CA . SER A 1 100 ? 4.761 -3.865 24.618 1.00 45.78 100 SER A CA 1
ATOM 792 C C . SER A 1 100 ? 3.273 -3.654 24.306 1.00 45.78 100 SER A C 1
ATOM 794 O O . SER A 1 100 ? 2.739 -2.574 24.552 1.00 45.78 100 SER A O 1
ATOM 796 N N . CYS A 1 101 ? 2.572 -4.679 23.805 1.00 47.06 101 CYS A N 1
ATOM 797 C CA . CYS A 1 101 ? 1.127 -4.612 23.570 1.00 47.06 101 CYS A CA 1
ATOM 798 C C . CYS A 1 101 ? 0.305 -4.679 24.869 1.00 47.06 101 CYS A C 1
ATOM 800 O O . CYS A 1 101 ? -0.702 -3.984 24.959 1.00 47.06 101 CYS A O 1
ATOM 802 N N . GLU A 1 102 ? 0.736 -5.432 25.886 1.00 45.72 102 GLU A N 1
ATOM 803 C CA . GLU A 1 102 ? 0.021 -5.527 27.175 1.00 45.72 102 GLU A CA 1
ATOM 804 C C . GLU A 1 102 ? -0.094 -4.177 27.904 1.00 45.72 102 GLU A C 1
ATOM 806 O O . GLU A 1 102 ? -1.129 -3.889 28.499 1.00 45.72 102 GLU A O 1
ATOM 811 N N . VAL A 1 103 ? 0.916 -3.305 27.792 1.00 42.81 103 VAL A N 1
ATOM 812 C CA . VAL A 1 103 ? 0.922 -1.978 28.442 1.00 42.81 103 VAL A CA 1
ATOM 813 C C . VAL A 1 103 ? 0.102 -0.938 27.659 1.00 42.81 103 VAL A C 1
ATOM 815 O O . VAL A 1 103 ? -0.468 -0.019 28.246 1.00 42.81 103 VAL A O 1
ATOM 818 N N . LEU A 1 104 ? -0.023 -1.092 26.337 1.00 46.47 104 LEU A N 1
ATOM 819 C CA . LEU A 1 104 ? -0.791 -0.181 25.477 1.00 46.47 104 LEU A CA 1
ATOM 820 C C . LEU A 1 104 ? -2.299 -0.479 25.483 1.00 46.47 104 LEU A C 1
ATOM 822 O O . LEU A 1 104 ? -3.101 0.445 25.360 1.00 46.47 104 LEU A O 1
ATOM 826 N N . VAL A 1 105 ? -2.703 -1.737 25.691 1.00 47.81 105 VAL A N 1
ATOM 827 C CA . VAL A 1 105 ? -4.118 -2.158 25.656 1.00 47.81 105 VAL A CA 1
ATOM 828 C C . VAL A 1 105 ? -4.971 -1.492 26.750 1.00 47.81 105 VAL A C 1
ATOM 830 O O . VAL A 1 105 ? -6.134 -1.176 26.490 1.00 47.81 105 VAL A O 1
ATOM 833 N N . GLU A 1 106 ? -4.410 -1.175 27.922 1.00 40.59 106 GLU A N 1
ATOM 834 C CA . GLU A 1 106 ? -5.172 -0.532 29.009 1.00 40.59 106 GLU A CA 1
ATOM 835 C C . GLU A 1 106 ? -5.302 0.996 28.834 1.00 40.59 106 GLU A C 1
ATOM 837 O O . GLU A 1 106 ? -6.288 1.599 29.264 1.00 40.59 106 GLU A O 1
ATOM 842 N N . VAL A 1 1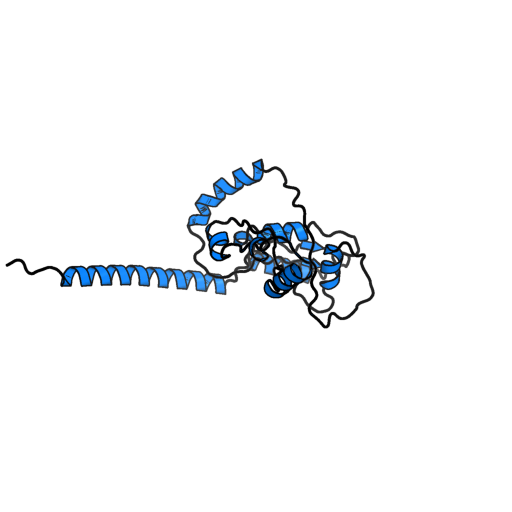07 ? -4.370 1.637 28.117 1.00 41.72 107 VAL A N 1
ATOM 843 C CA . VAL A 1 107 ? -4.382 3.095 27.881 1.00 41.72 107 VAL A CA 1
ATOM 844 C C . VAL A 1 107 ? -5.208 3.466 26.642 1.00 41.72 107 VAL A C 1
ATOM 846 O O . VAL A 1 107 ? -5.885 4.497 26.624 1.00 41.72 107 VAL A O 1
ATOM 849 N N . THR A 1 108 ? -5.261 2.605 25.621 1.00 40.97 108 THR A N 1
ATOM 850 C CA . THR A 1 108 ? -6.018 2.870 24.382 1.00 40.97 108 THR A CA 1
ATOM 851 C C . THR A 1 108 ? -7.544 2.725 24.554 1.00 40.97 108 THR A C 1
ATOM 853 O O . THR A 1 108 ? -8.312 3.195 23.712 1.00 40.97 108 THR A O 1
ATOM 856 N N . ARG A 1 109 ? -8.031 2.186 25.687 1.00 42.84 109 ARG A N 1
ATOM 857 C CA . ARG A 1 109 ? -9.470 1.979 25.974 1.00 42.84 109 ARG A CA 1
ATOM 858 C C . ARG A 1 109 ? -10.295 3.273 26.099 1.00 42.84 109 ARG A C 1
ATOM 860 O O . ARG A 1 109 ? -11.522 3.211 26.137 1.00 42.84 109 ARG A O 1
ATOM 867 N N . ARG A 1 110 ? -9.665 4.454 26.142 1.00 44.47 110 ARG A N 1
ATOM 868 C CA . ARG A 1 110 ? -10.366 5.755 26.220 1.00 44.47 110 ARG A CA 1
ATOM 869 C C . ARG A 1 110 ? -10.325 6.594 24.933 1.00 44.47 110 ARG A C 1
ATOM 871 O O . ARG A 1 110 ? -10.830 7.712 24.944 1.00 44.47 110 ARG A O 1
ATOM 878 N N . GLY A 1 111 ? -9.754 6.084 23.836 1.00 52.22 111 GLY A N 1
ATOM 879 C CA . GLY A 1 111 ? -9.266 6.945 22.752 1.00 52.22 111 GLY A CA 1
ATOM 880 C C . GLY A 1 111 ? -9.952 6.933 21.382 1.00 52.22 111 GLY A C 1
ATOM 881 O O . GLY A 1 111 ? -9.627 7.816 20.598 1.00 52.22 111 GLY A O 1
ATOM 882 N N . GLU A 1 112 ? -10.854 6.009 21.023 1.00 48.72 112 GLU A N 1
ATOM 883 C CA . GLU A 1 112 ? -11.274 5.900 19.607 1.00 48.72 112 GLU A CA 1
ATOM 884 C C . GLU A 1 112 ? -12.748 5.535 19.379 1.00 48.72 112 GLU A C 1
ATOM 886 O O . GLU A 1 112 ? -13.113 4.406 19.055 1.00 48.72 112 GLU A O 1
ATOM 891 N N . GLU A 1 113 ? -13.595 6.561 19.393 1.00 49.06 113 GLU A N 1
ATOM 892 C CA . GLU A 1 113 ? -14.842 6.575 18.626 1.00 49.06 113 GLU A CA 1
ATOM 893 C C . GLU A 1 113 ? -14.713 7.598 17.490 1.00 49.06 113 GLU A C 1
ATOM 895 O O . GLU A 1 113 ? -15.150 8.742 17.602 1.00 49.06 113 GLU A O 1
ATOM 900 N N . SER A 1 114 ? -14.073 7.235 16.372 1.00 50.50 114 SER A N 1
ATOM 901 C CA . SER A 1 114 ? -14.087 8.114 15.194 1.00 50.50 114 SER A CA 1
ATOM 902 C C . SER A 1 114 ? -13.898 7.358 13.878 1.00 50.50 114 SER A C 1
ATOM 904 O O . SER A 1 114 ? -12.928 6.643 13.656 1.00 50.50 114 SER A O 1
ATOM 906 N N . GLY A 1 115 ? -14.891 7.468 12.999 1.00 54.22 115 GLY A N 1
ATOM 907 C CA . GLY A 1 115 ? -14.936 6.771 11.718 1.00 54.22 115 GLY A CA 1
ATOM 908 C C . GLY A 1 115 ? -13.796 7.112 10.743 1.00 54.22 115 GLY A C 1
ATOM 909 O O . GLY A 1 115 ? -13.323 8.238 10.679 1.00 54.22 115 GLY A O 1
ATOM 910 N N . TYR A 1 116 ? -13.446 6.099 9.943 1.00 52.56 116 TYR A N 1
ATOM 911 C CA . TYR A 1 116 ? -12.785 6.140 8.627 1.00 52.56 116 TYR A CA 1
ATOM 912 C C . TYR A 1 116 ? -11.512 7.001 8.444 1.00 52.56 116 TYR A C 1
ATOM 914 O O . TYR A 1 116 ? -11.467 7.834 7.551 1.00 52.56 116 TYR A O 1
ATOM 922 N N . GLY A 1 117 ? -10.425 6.726 9.177 1.00 60.31 117 GLY A N 1
ATOM 923 C CA . GLY A 1 117 ? -9.060 7.148 8.776 1.00 60.31 117 GLY A CA 1
ATOM 924 C C . GLY A 1 117 ? -8.299 6.059 8.006 1.00 60.31 117 GLY A C 1
ATOM 925 O O . GLY A 1 117 ? -8.449 4.892 8.348 1.00 60.31 117 GLY A O 1
ATOM 926 N N . VAL A 1 118 ? -7.521 6.362 6.966 1.00 71.38 118 VAL A N 1
ATOM 927 C CA . VAL A 1 118 ? -6.620 5.395 6.292 1.00 71.38 118 VAL A CA 1
ATOM 928 C C . VAL A 1 118 ? -5.207 5.617 6.839 1.00 71.38 118 VAL A C 1
ATOM 930 O O . VAL A 1 118 ? -4.842 6.780 6.968 1.00 71.38 118 VAL A O 1
ATOM 933 N N . PRO A 1 119 ? -4.441 4.566 7.199 1.00 79.00 119 PRO A N 1
ATOM 934 C CA . PRO A 1 119 ? -3.067 4.764 7.631 1.00 79.00 119 PRO A CA 1
ATOM 935 C C . PRO A 1 119 ? -2.240 5.348 6.484 1.00 79.00 119 PRO A C 1
ATOM 937 O O . PRO A 1 119 ? -2.372 4.900 5.341 1.00 79.00 119 PRO A O 1
ATOM 940 N N . CYS A 1 120 ? -1.415 6.337 6.797 1.00 76.88 120 CYS A N 1
ATOM 941 C CA . CYS A 1 120 ? -0.574 7.047 5.848 1.00 76.88 120 CYS A CA 1
ATOM 942 C C . CYS A 1 120 ? 0.883 6.947 6.290 1.00 76.88 120 CYS A C 1
ATOM 944 O O . CYS A 1 120 ? 1.186 6.995 7.476 1.00 76.88 120 CYS A O 1
ATOM 946 N N . ILE A 1 121 ? 1.773 6.836 5.312 1.00 83.06 121 ILE A N 1
ATOM 947 C CA . ILE A 1 121 ? 3.220 6.872 5.501 1.00 83.06 121 ILE A CA 1
ATOM 948 C C . ILE A 1 121 ? 3.763 7.889 4.505 1.00 83.06 121 ILE A C 1
ATOM 950 O O . ILE A 1 121 ? 3.299 7.931 3.360 1.00 83.06 121 ILE A O 1
ATOM 954 N N . LEU A 1 122 ? 4.737 8.691 4.929 1.00 84.00 122 LEU A N 1
ATOM 955 C CA . LEU A 1 122 ? 5.461 9.586 4.040 1.00 84.00 122 LEU A CA 1
ATOM 956 C C . LEU A 1 122 ? 6.765 8.927 3.579 1.00 84.00 122 LEU A C 1
ATOM 958 O O . LEU A 1 122 ? 7.500 8.355 4.379 1.00 84.00 122 LEU A O 1
ATOM 962 N N . VAL A 1 123 ? 7.045 9.010 2.280 1.00 86.31 123 VAL A N 1
ATOM 963 C CA . VAL A 1 123 ? 8.263 8.467 1.669 1.00 86.31 123 VAL A CA 1
ATOM 964 C C . VAL A 1 123 ? 9.027 9.612 1.018 1.00 86.31 123 VAL A C 1
ATOM 966 O O . VAL A 1 123 ? 8.504 10.274 0.119 1.00 86.31 123 VAL A O 1
ATOM 969 N N . ALA A 1 124 ? 10.260 9.825 1.463 1.00 87.00 124 ALA A N 1
ATOM 970 C CA . ALA A 1 124 ? 11.222 10.710 0.826 1.00 87.00 124 ALA A CA 1
ATOM 971 C C . ALA A 1 124 ? 11.931 9.923 -0.284 1.00 87.00 124 ALA A C 1
ATOM 973 O O . ALA A 1 124 ? 12.922 9.235 -0.065 1.00 87.00 124 ALA A O 1
ATOM 974 N N . ALA A 1 125 ? 11.344 9.948 -1.479 1.00 84.25 125 ALA A N 1
ATOM 975 C CA . ALA A 1 125 ? 11.898 9.259 -2.637 1.00 84.25 125 ALA A CA 1
ATOM 976 C C . ALA A 1 125 ? 13.061 10.049 -3.257 1.00 84.25 125 ALA A C 1
ATOM 978 O O . ALA A 1 125 ? 13.007 11.277 -3.306 1.00 84.25 125 ALA A O 1
ATOM 979 N N . LYS A 1 126 ? 14.014 9.320 -3.851 1.00 84.69 126 LYS A N 1
ATOM 980 C CA . LYS A 1 126 ? 15.258 9.844 -4.445 1.00 84.69 126 LYS A CA 1
ATOM 981 C C . LYS A 1 126 ? 16.229 10.401 -3.407 1.00 84.69 126 LYS A C 1
ATOM 983 O O . LYS A 1 126 ? 16.782 11.480 -3.590 1.00 84.69 126 LYS A O 1
ATOM 988 N N . ASP A 1 127 ? 16.425 9.647 -2.333 1.00 85.25 127 ASP A N 1
ATOM 989 C CA . ASP A 1 127 ? 17.383 9.995 -1.276 1.00 85.25 127 ASP A CA 1
ATOM 990 C C . ASP A 1 127 ? 18.848 10.017 -1.765 1.00 85.25 127 ASP A C 1
ATOM 992 O O . ASP A 1 127 ? 19.731 10.522 -1.092 1.00 85.25 127 ASP A O 1
ATOM 996 N N . ASP A 1 128 ? 19.101 9.518 -2.980 1.00 83.81 128 ASP A N 1
ATOM 997 C CA . ASP A 1 128 ? 20.373 9.655 -3.699 1.00 83.81 128 ASP A CA 1
ATOM 998 C C . ASP A 1 128 ? 20.697 11.087 -4.155 1.00 83.81 128 ASP A C 1
ATOM 1000 O O . ASP A 1 128 ? 21.825 11.353 -4.570 1.00 83.81 128 ASP A O 1
ATOM 1004 N N . LEU A 1 129 ? 19.725 12.000 -4.121 1.00 84.38 129 LEU A N 1
ATOM 1005 C CA . LEU A 1 129 ? 19.915 13.401 -4.481 1.00 84.38 129 LEU A CA 1
ATOM 1006 C C . LEU A 1 129 ? 19.986 14.261 -3.225 1.00 84.38 129 LEU A C 1
ATOM 1008 O O . LEU A 1 129 ? 19.218 14.042 -2.292 1.00 84.38 129 LEU A O 1
ATOM 1012 N N . ASP A 1 130 ? 20.819 15.303 -3.253 1.00 80.38 130 ASP A N 1
ATOM 1013 C CA . ASP A 1 130 ? 20.885 16.276 -2.164 1.00 80.38 130 ASP A CA 1
ATOM 1014 C C . ASP A 1 130 ? 19.510 16.935 -1.955 1.00 80.38 130 ASP A C 1
ATOM 1016 O O . ASP A 1 130 ? 19.020 17.662 -2.836 1.00 80.38 130 ASP A O 1
ATOM 1020 N N . PRO A 1 131 ? 18.846 16.691 -0.810 1.00 78.12 131 PRO A N 1
ATOM 1021 C CA . PRO A 1 131 ? 17.540 17.260 -0.564 1.00 78.12 131 PRO A CA 1
ATOM 1022 C C . PRO A 1 131 ? 17.680 18.749 -0.250 1.00 78.12 131 PRO A C 1
ATOM 1024 O O . PRO A 1 131 ? 18.624 19.200 0.399 1.00 78.12 131 PRO A O 1
ATOM 1027 N N . TYR A 1 132 ? 16.685 19.536 -0.656 1.00 78.56 132 TYR A N 1
ATOM 1028 C CA . TYR A 1 132 ? 16.596 20.925 -0.221 1.00 78.56 132 TYR A CA 1
ATOM 1029 C C . TYR A 1 132 ? 16.412 20.963 1.313 1.00 78.56 132 TYR A C 1
ATOM 1031 O O . TYR A 1 132 ? 15.425 20.404 1.795 1.00 78.56 132 TYR A O 1
ATOM 1039 N N . PRO A 1 133 ? 17.300 21.609 2.100 1.00 78.56 133 PRO A N 1
ATOM 1040 C CA . PRO A 1 133 ? 17.312 21.467 3.563 1.00 78.56 133 PRO A CA 1
ATOM 1041 C C . PRO A 1 133 ? 15.989 21.831 4.248 1.00 78.56 133 PRO A C 1
ATOM 1043 O O . PRO A 1 133 ? 15.545 21.134 5.161 1.00 78.56 133 PRO A O 1
ATOM 1046 N N . MET A 1 134 ? 15.308 22.873 3.760 1.00 74.81 134 MET A N 1
ATOM 1047 C CA . MET A 1 134 ? 13.992 23.256 4.279 1.00 74.81 134 MET A CA 1
ATOM 1048 C C . MET A 1 134 ? 12.932 22.192 3.994 1.00 74.81 134 MET A C 1
ATOM 1050 O O . MET A 1 134 ? 12.078 21.963 4.834 1.00 74.81 134 MET A O 1
ATOM 1054 N N . ALA A 1 135 ? 13.003 21.479 2.863 1.00 72.94 135 ALA A N 1
ATOM 1055 C CA . ALA A 1 135 ? 12.040 20.422 2.555 1.00 72.94 135 ALA A CA 1
ATOM 1056 C C . ALA A 1 135 ? 12.135 19.256 3.551 1.00 72.94 135 ALA A C 1
ATOM 1058 O O . ALA A 1 135 ? 11.111 18.682 3.918 1.00 72.94 135 ALA A O 1
ATOM 1059 N N . VAL A 1 136 ? 13.343 18.935 4.029 1.00 76.44 136 VAL A N 1
ATOM 1060 C CA . VAL A 1 136 ? 13.541 17.925 5.080 1.00 76.44 136 VAL A CA 1
ATOM 1061 C C . VAL A 1 136 ? 12.894 18.397 6.381 1.00 76.44 136 VAL A C 1
ATOM 1063 O O . VAL A 1 136 ? 12.076 17.678 6.955 1.00 76.44 136 VAL A O 1
ATOM 1066 N N . GLN A 1 137 ? 13.188 19.626 6.807 1.00 75.88 137 GLN A N 1
ATOM 1067 C CA . GLN A 1 137 ? 12.638 20.193 8.038 1.00 75.88 137 GLN A CA 1
ATOM 1068 C C . GLN A 1 137 ? 11.109 20.335 7.990 1.00 75.88 137 GLN A C 1
ATOM 1070 O O . GLN A 1 137 ? 10.427 19.926 8.930 1.00 75.88 137 GLN A O 1
ATOM 1075 N N . ASP A 1 138 ? 10.567 20.837 6.883 1.00 75.94 138 ASP A N 1
ATOM 1076 C CA . ASP A 1 138 ? 9.129 20.997 6.666 1.00 75.94 138 ASP A CA 1
ATOM 1077 C C . ASP A 1 138 ? 8.426 19.637 6.643 1.00 75.94 138 ASP A C 1
ATOM 1079 O O . ASP A 1 138 ? 7.375 19.466 7.259 1.00 75.94 138 ASP A O 1
ATOM 1083 N N . SER A 1 139 ? 9.019 18.633 5.988 1.00 76.44 139 SER A N 1
ATOM 1084 C CA . SER A 1 139 ? 8.443 17.285 5.951 1.00 76.44 139 SER A CA 1
ATOM 1085 C C . SER A 1 139 ? 8.368 16.645 7.340 1.00 76.44 139 SER A C 1
ATOM 1087 O O . SER A 1 139 ? 7.362 16.013 7.668 1.00 76.44 139 SER A O 1
ATOM 1089 N N . LEU A 1 140 ? 9.380 16.860 8.187 1.00 80.44 140 LEU A N 1
ATOM 1090 C CA . LEU A 1 140 ? 9.383 16.412 9.580 1.00 80.44 140 LEU A CA 1
ATOM 1091 C C . LEU A 1 140 ? 8.351 17.168 10.419 1.00 80.44 140 LEU A C 1
ATOM 1093 O O . LEU A 1 140 ? 7.620 16.541 11.186 1.00 80.44 140 LEU A O 1
ATOM 1097 N N . ALA A 1 141 ? 8.256 18.489 10.247 1.00 77.56 141 ALA A N 1
ATOM 1098 C CA . ALA A 1 141 ? 7.276 19.319 10.940 1.00 77.56 141 ALA A CA 1
ATOM 1099 C C . ALA A 1 141 ? 5.841 18.875 10.619 1.00 77.56 141 ALA A C 1
ATOM 1101 O O . ALA A 1 141 ? 5.041 18.673 11.531 1.00 77.56 141 ALA A O 1
ATOM 1102 N N . VAL A 1 142 ? 5.546 18.624 9.340 1.00 72.62 142 VAL A N 1
ATOM 1103 C CA . VAL A 1 142 ? 4.240 18.125 8.891 1.00 72.62 142 VAL A CA 1
ATOM 1104 C C . VAL A 1 142 ? 3.956 16.724 9.440 1.00 72.62 142 VAL A C 1
ATOM 1106 O O . VAL A 1 142 ? 2.839 16.459 9.882 1.00 72.62 142 VAL A O 1
ATOM 1109 N N . CYS A 1 143 ? 4.939 15.815 9.457 1.00 75.44 143 CYS A N 1
ATOM 1110 C CA . CYS A 1 143 ? 4.739 14.479 10.034 1.00 75.44 143 CYS A CA 1
ATOM 1111 C C . CYS A 1 143 ? 4.419 14.544 11.531 1.00 75.44 143 CYS A C 1
ATOM 1113 O O . CYS A 1 143 ? 3.506 13.859 11.997 1.00 75.44 143 CYS A O 1
ATOM 1115 N N . LEU A 1 144 ? 5.127 15.406 12.264 1.00 79.56 144 LEU A N 1
ATOM 1116 C CA . LEU A 1 144 ? 4.909 15.622 13.689 1.00 79.56 144 LEU A CA 1
ATOM 1117 C C . LEU A 1 144 ? 3.528 16.230 13.967 1.00 79.56 144 LEU A C 1
ATOM 1119 O O . LEU A 1 144 ? 2.825 15.755 14.857 1.00 79.56 144 LEU A O 1
ATOM 1123 N N . GLU A 1 145 ? 3.119 17.235 13.187 1.00 70.69 145 GLU A N 1
ATOM 1124 C CA . GLU A 1 145 ? 1.798 17.865 13.302 1.00 70.69 145 GLU A CA 1
ATOM 1125 C C . GLU A 1 145 ? 0.667 16.855 13.059 1.00 70.69 145 GLU A C 1
ATOM 1127 O O . GLU A 1 145 ? -0.339 16.853 13.768 1.00 70.69 145 GLU A O 1
ATOM 1132 N N . LEU A 1 146 ? 0.850 15.962 12.083 1.00 67.88 146 LEU A N 1
ATOM 1133 C CA . LEU A 1 146 ? -0.130 14.940 11.720 1.00 67.88 146 LEU A CA 1
ATOM 1134 C C . LEU A 1 146 ? -0.073 13.684 12.602 1.00 67.88 146 LEU A C 1
ATOM 1136 O O . LEU A 1 146 ? -0.934 12.814 12.450 1.00 67.88 146 LEU A O 1
ATOM 1140 N N . GLY A 1 147 ? 0.908 13.570 13.502 1.00 69.50 147 GLY A N 1
ATOM 1141 C CA . GLY A 1 147 ? 1.089 12.410 14.376 1.00 69.50 147 GLY A CA 1
ATOM 1142 C C . GLY A 1 147 ? 1.466 11.122 13.635 1.00 69.50 147 GLY A C 1
ATOM 1143 O O . GLY A 1 147 ? 1.075 10.041 14.070 1.00 69.50 147 GLY A O 1
ATOM 1144 N N . ILE A 1 148 ? 2.184 11.230 12.514 1.00 74.75 148 ILE A N 1
ATOM 1145 C CA . ILE A 1 148 ? 2.675 10.087 11.727 1.00 74.75 148 ILE A CA 1
ATOM 1146 C C . ILE A 1 148 ? 4.193 9.924 11.875 1.00 74.75 148 ILE A C 1
ATOM 1148 O O . ILE A 1 148 ? 4.890 10.835 12.321 1.00 74.75 148 ILE A O 1
ATOM 1152 N N . GLU A 1 149 ? 4.712 8.750 11.504 1.00 78.94 149 GLU A N 1
ATOM 1153 C CA . GLU A 1 149 ? 6.156 8.495 11.508 1.00 78.94 149 GLU A CA 1
ATOM 1154 C C . GLU A 1 149 ? 6.894 9.455 10.556 1.00 78.94 149 GLU A C 1
ATOM 1156 O O . GLU A 1 149 ? 6.343 9.897 9.544 1.00 78.94 149 GLU A O 1
ATOM 1161 N N . ALA A 1 150 ? 8.147 9.772 10.894 1.00 84.31 150 ALA A N 1
ATOM 1162 C CA . ALA A 1 150 ? 9.035 10.569 10.058 1.00 84.31 150 ALA A CA 1
ATOM 1163 C C . ALA A 1 150 ? 9.132 10.010 8.617 1.00 84.31 150 ALA A C 1
ATOM 1165 O O . ALA A 1 150 ? 8.961 8.802 8.414 1.00 84.31 150 ALA A O 1
ATOM 1166 N N . PRO A 1 151 ? 9.428 10.864 7.616 1.00 86.19 151 PRO A N 1
ATOM 1167 C CA . PRO A 1 151 ? 9.558 10.430 6.232 1.00 86.19 151 PRO A CA 1
ATOM 1168 C C . PRO A 1 151 ? 10.583 9.298 6.099 1.00 86.19 151 PRO A C 1
ATOM 1170 O O . PRO A 1 151 ? 11.695 9.400 6.611 1.00 86.19 151 PRO A O 1
ATOM 1173 N N . ILE A 1 152 ? 10.221 8.231 5.386 1.00 87.06 152 ILE A N 1
ATOM 1174 C CA . ILE A 1 152 ? 11.134 7.119 5.110 1.00 87.06 152 ILE A CA 1
ATOM 1175 C C . ILE A 1 152 ? 11.993 7.493 3.896 1.00 87.06 152 ILE A C 1
ATOM 1177 O O . ILE A 1 152 ? 11.423 7.636 2.807 1.00 87.06 152 ILE A O 1
ATOM 1181 N N . PRO A 1 153 ? 13.322 7.625 4.036 1.00 86.75 153 PRO A N 1
ATOM 1182 C CA . PRO A 1 153 ? 14.204 7.823 2.893 1.00 86.75 153 PRO A CA 1
ATOM 1183 C C . PRO A 1 153 ? 14.197 6.580 2.007 1.00 86.75 153 PRO A C 1
ATOM 1185 O O . PRO A 1 153 ? 14.245 5.456 2.505 1.00 86.75 153 PRO A O 1
ATOM 1188 N N . VAL A 1 154 ? 14.102 6.756 0.693 1.00 88.00 154 VAL A N 1
ATOM 1189 C CA . VAL A 1 154 ? 14.163 5.658 -0.277 1.00 88.00 154 VAL A CA 1
ATOM 1190 C C . VAL A 1 154 ? 14.952 6.102 -1.499 1.00 88.00 154 VAL A C 1
ATOM 1192 O O . VAL A 1 154 ? 14.544 7.026 -2.212 1.00 88.00 154 VAL A O 1
ATOM 1195 N N . SER A 1 155 ? 16.014 5.363 -1.818 1.00 88.00 155 SER A N 1
ATOM 1196 C CA . SER A 1 155 ? 16.682 5.447 -3.113 1.00 88.00 155 SER A CA 1
ATOM 1197 C C . SER A 1 155 ? 16.500 4.148 -3.889 1.00 88.00 155 SER A C 1
ATOM 1199 O O . SER A 1 155 ? 17.056 3.101 -3.570 1.00 88.00 155 SER A O 1
ATOM 1201 N N . VAL A 1 156 ? 15.722 4.223 -4.969 1.00 87.12 156 VAL A N 1
ATOM 1202 C CA . VAL A 1 156 ? 15.559 3.090 -5.892 1.00 87.12 156 VAL A CA 1
ATOM 1203 C C . VAL A 1 156 ? 16.826 2.878 -6.728 1.00 87.12 156 VAL A C 1
ATOM 1205 O O . VAL A 1 156 ? 17.090 1.758 -7.152 1.00 87.12 156 VAL A O 1
ATOM 1208 N N . ILE A 1 157 ? 17.614 3.934 -6.956 1.00 85.12 157 ILE A N 1
ATOM 1209 C CA . ILE A 1 157 ? 18.853 3.872 -7.743 1.00 85.12 157 ILE A CA 1
ATOM 1210 C C . ILE A 1 157 ? 19.943 3.136 -6.962 1.00 85.12 157 ILE A C 1
ATOM 1212 O O . ILE A 1 157 ? 20.603 2.265 -7.521 1.00 85.12 157 ILE A O 1
ATOM 1216 N N . LEU A 1 158 ? 20.086 3.443 -5.670 1.00 79.25 158 LEU A N 1
ATOM 1217 C CA . LEU A 1 158 ? 21.058 2.789 -4.789 1.00 79.25 158 LEU A CA 1
ATOM 1218 C C . LEU A 1 158 ? 20.575 1.418 -4.280 1.00 79.25 158 LEU A C 1
ATOM 1220 O O . LEU A 1 158 ? 21.327 0.700 -3.632 1.00 79.25 158 LEU A O 1
ATOM 1224 N N . GLY A 1 159 ? 19.322 1.040 -4.563 1.00 77.56 159 GLY A N 1
ATOM 1225 C CA . GLY A 1 159 ? 18.696 -0.177 -4.032 1.00 77.56 159 GLY A CA 1
ATOM 1226 C C . GLY A 1 159 ? 18.307 -0.082 -2.549 1.00 77.56 159 GLY A C 1
ATOM 1227 O O . GLY A 1 159 ? 17.807 -1.046 -1.968 1.00 77.56 159 GLY A O 1
ATOM 1228 N N . GLU A 1 160 ? 18.477 1.088 -1.937 1.00 81.44 160 GLU A N 1
ATOM 1229 C CA . GLU A 1 160 ? 18.151 1.375 -0.545 1.00 81.44 160 GLU A CA 1
ATOM 1230 C C . GLU A 1 160 ? 16.653 1.657 -0.388 1.00 81.44 160 GLU A C 1
ATOM 1232 O O . GLU A 1 160 ? 16.173 2.792 -0.382 1.00 81.44 160 GLU A O 1
ATOM 1237 N N . THR A 1 161 ? 15.877 0.581 -0.268 1.00 76.50 161 THR A N 1
ATOM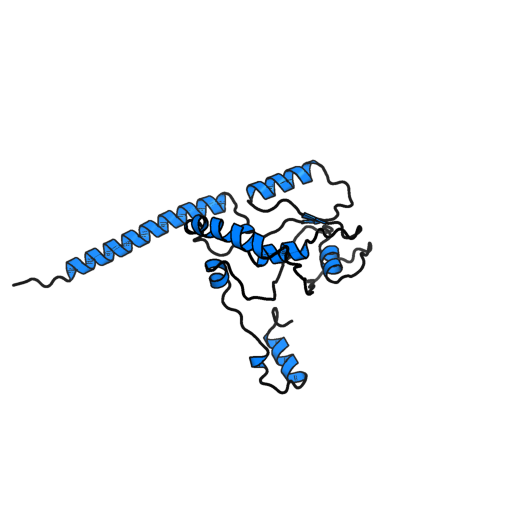 1238 C CA . THR A 1 161 ? 14.418 0.653 -0.085 1.00 76.50 161 THR A CA 1
ATOM 1239 C C . THR A 1 161 ? 13.984 0.771 1.377 1.00 76.50 161 THR A C 1
ATOM 1241 O O . THR A 1 161 ? 12.788 0.881 1.642 1.00 76.50 161 THR A O 1
ATOM 1244 N N . ASN A 1 162 ? 14.924 0.739 2.332 1.00 77.06 162 ASN A N 1
ATOM 1245 C CA . ASN A 1 162 ? 14.704 0.920 3.776 1.00 77.06 162 ASN A CA 1
ATOM 1246 C C . ASN A 1 162 ? 13.509 0.138 4.356 1.00 77.06 162 ASN A C 1
ATOM 1248 O O . ASN A 1 162 ? 12.803 0.601 5.258 1.00 77.06 162 ASN A O 1
ATOM 1252 N N . ASN A 1 163 ? 13.275 -1.073 3.834 1.00 83.38 163 ASN A N 1
ATOM 1253 C CA . ASN A 1 163 ? 12.146 -1.934 4.197 1.00 83.38 163 ASN A CA 1
ATOM 1254 C C . ASN A 1 163 ? 10.778 -1.228 4.090 1.00 83.38 163 ASN A C 1
ATOM 1256 O O . ASN A 1 163 ? 9.848 -1.539 4.840 1.00 83.38 163 ASN A O 1
ATOM 1260 N N . VAL A 1 164 ? 10.637 -0.282 3.152 1.00 89.75 164 VAL A N 1
ATOM 1261 C CA . VAL A 1 164 ? 9.423 0.527 2.963 1.00 89.75 164 VAL A CA 1
ATOM 1262 C C . VAL A 1 164 ? 8.176 -0.345 2.795 1.00 89.75 164 VAL A C 1
ATOM 1264 O O . VAL A 1 164 ? 7.134 -0.044 3.371 1.00 89.75 164 VAL A O 1
ATOM 1267 N N . PHE A 1 165 ? 8.282 -1.478 2.095 1.00 90.19 165 PHE A N 1
ATOM 1268 C CA . PHE A 1 165 ? 7.163 -2.402 1.894 1.00 90.19 165 PHE A CA 1
ATOM 1269 C C . PHE A 1 165 ? 6.742 -3.115 3.186 1.00 90.19 165 PHE A C 1
ATOM 1271 O O . PHE A 1 165 ? 5.546 -3.229 3.458 1.00 90.19 165 PHE A O 1
ATOM 1278 N N . CYS A 1 166 ? 7.698 -3.507 4.034 1.00 88.06 166 CYS A N 1
ATOM 1279 C CA . CYS A 1 166 ? 7.404 -4.059 5.358 1.00 88.06 166 CYS A CA 1
ATOM 1280 C C . CYS A 1 166 ? 6.746 -3.009 6.259 1.00 88.06 166 CYS A C 1
ATOM 1282 O O . CYS A 1 166 ? 5.764 -3.312 6.930 1.00 88.06 166 CYS A O 1
ATOM 1284 N N . ARG A 1 167 ? 7.221 -1.756 6.230 1.00 87.50 167 ARG A N 1
ATOM 1285 C CA . ARG A 1 167 ? 6.615 -0.644 6.985 1.00 87.50 167 ARG A CA 1
ATOM 1286 C C . ARG A 1 167 ? 5.184 -0.347 6.526 1.00 87.50 167 ARG A C 1
ATOM 1288 O O . ARG A 1 167 ? 4.307 -0.153 7.366 1.00 87.50 167 ARG A O 1
ATOM 1295 N N . ILE A 1 168 ? 4.921 -0.392 5.215 1.00 89.06 168 ILE A N 1
ATOM 1296 C CA . ILE A 1 168 ? 3.563 -0.287 4.653 1.00 89.06 168 ILE A CA 1
ATOM 1297 C C . ILE A 1 168 ? 2.658 -1.394 5.205 1.00 89.06 168 ILE A C 1
ATOM 1299 O O . ILE A 1 168 ? 1.529 -1.102 5.606 1.00 89.06 168 ILE A O 1
ATOM 1303 N N . LEU A 1 169 ? 3.138 -2.641 5.260 1.00 88.38 169 LEU A N 1
ATOM 1304 C CA . LEU A 1 169 ? 2.372 -3.734 5.860 1.00 88.38 169 LEU A CA 1
ATOM 1305 C C . LEU A 1 169 ? 2.118 -3.508 7.351 1.00 88.38 169 LEU A C 1
ATOM 1307 O O . LEU A 1 169 ? 0.966 -3.577 7.776 1.00 88.38 169 LEU A O 1
ATOM 1311 N N . SER A 1 170 ? 3.141 -3.143 8.124 1.00 85.75 170 SER A N 1
ATOM 1312 C CA . SER A 1 170 ? 3.003 -2.867 9.559 1.00 85.75 170 SER A CA 1
ATOM 1313 C C . SER A 1 170 ? 1.966 -1.772 9.838 1.00 85.75 170 SER A C 1
ATOM 1315 O O . SER A 1 170 ? 1.139 -1.903 10.745 1.00 85.75 170 SER A O 1
ATOM 1317 N N . ALA A 1 171 ? 1.941 -0.709 9.027 1.00 84.31 171 ALA A N 1
ATOM 1318 C CA . ALA A 1 171 ? 0.937 0.348 9.139 1.00 84.31 171 ALA A CA 1
ATOM 1319 C C . ALA A 1 171 ? -0.472 -0.114 8.733 1.00 84.31 171 ALA A C 1
ATOM 1321 O O . ALA A 1 171 ? -1.472 0.352 9.289 1.00 84.31 171 ALA A O 1
ATOM 1322 N N . ALA A 1 172 ? -0.574 -1.036 7.775 1.00 84.81 172 ALA A N 1
ATOM 1323 C CA . ALA A 1 172 ? -1.845 -1.608 7.348 1.00 84.81 172 ALA A CA 1
ATOM 1324 C C . ALA A 1 172 ? -2.431 -2.584 8.386 1.00 84.81 172 ALA A C 1
ATOM 1326 O O . ALA A 1 172 ? -3.654 -2.621 8.563 1.00 84.81 172 ALA A O 1
ATOM 1327 N N . GLU A 1 173 ? -1.574 -3.327 9.088 1.00 82.06 173 GLU A N 1
ATOM 1328 C CA . GLU A 1 173 ? -1.931 -4.244 10.175 1.00 82.06 173 GLU A CA 1
ATOM 1329 C C . GLU A 1 173 ? -2.304 -3.505 11.461 1.00 82.06 173 GLU A C 1
ATOM 1331 O O . GLU A 1 173 ? -3.244 -3.906 12.152 1.00 82.06 173 GLU A O 1
ATOM 1336 N N . ARG A 1 174 ? -1.630 -2.382 11.749 1.00 76.25 174 ARG A N 1
ATOM 1337 C CA . ARG A 1 174 ? -1.889 -1.516 12.912 1.00 76.25 174 ARG A CA 1
ATOM 1338 C C . ARG A 1 174 ? -2.308 -0.112 12.483 1.00 76.25 174 ARG A C 1
ATOM 1340 O O . ARG A 1 174 ? -1.561 0.853 12.667 1.00 76.25 174 ARG A O 1
ATOM 1347 N N . PRO A 1 175 ? -3.535 0.040 11.955 1.00 70.06 175 PRO A N 1
ATOM 1348 C CA . PRO A 1 175 ? -3.984 1.314 11.414 1.00 70.06 175 PRO A CA 1
ATOM 1349 C C . PRO A 1 175 ? -4.119 2.409 12.480 1.00 70.06 175 PRO A C 1
ATOM 1351 O O . PRO A 1 175 ? -3.968 3.570 12.137 1.00 70.06 175 PRO A O 1
ATOM 1354 N N . HIS A 1 176 ? -4.374 2.070 13.747 1.00 69.81 176 HIS A N 1
ATOM 1355 C CA . HIS A 1 176 ? -4.527 3.040 14.844 1.00 69.81 176 HIS A CA 1
ATOM 1356 C C . HIS A 1 176 ? -3.291 3.922 15.070 1.00 69.81 176 HIS A C 1
ATOM 1358 O O . HIS A 1 176 ? -3.435 5.071 15.458 1.00 69.81 176 HIS A O 1
ATOM 1364 N N . LEU A 1 177 ? -2.083 3.414 14.796 1.00 66.81 177 LEU A N 1
ATOM 1365 C CA . LEU A 1 177 ? -0.835 4.158 15.021 1.00 66.81 177 LEU A CA 1
ATOM 1366 C C . LEU A 1 177 ? -0.434 5.060 13.849 1.00 66.81 177 LEU A C 1
ATOM 1368 O O . LEU A 1 177 ? 0.464 5.874 13.998 1.00 66.81 177 LEU A O 1
ATOM 1372 N N . ASN A 1 178 ? -1.051 4.882 12.679 1.00 69.19 178 ASN A N 1
ATOM 1373 C CA . ASN A 1 178 ? -0.590 5.493 11.428 1.00 69.19 178 ASN A CA 1
ATOM 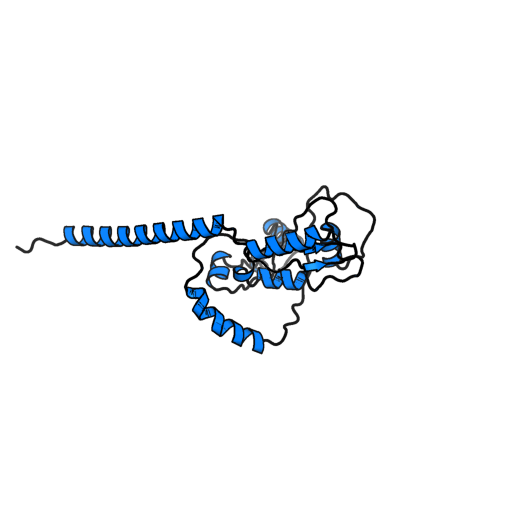1374 C C . ASN A 1 178 ? -1.673 6.333 10.738 1.00 69.19 178 ASN A C 1
ATOM 1376 O O . ASN A 1 178 ? -1.500 6.743 9.593 1.00 69.19 178 ASN A O 1
ATOM 1380 N N . ILE A 1 179 ? -2.826 6.548 11.376 1.00 73.81 179 ILE A N 1
ATOM 1381 C CA . ILE A 1 179 ? -3.861 7.432 10.836 1.00 73.81 179 ILE A CA 1
ATOM 1382 C C . ILE A 1 179 ? -3.453 8.878 11.138 1.00 73.81 179 ILE A C 1
ATOM 1384 O O . ILE A 1 179 ? -3.357 9.223 12.312 1.00 73.81 179 ILE A O 1
ATOM 1388 N N . PRO A 1 180 ? -3.263 9.733 10.117 1.00 67.44 180 PRO A N 1
ATOM 1389 C CA . PRO A 1 180 ? -2.932 11.128 10.353 1.00 67.44 180 PRO A CA 1
ATOM 1390 C C . PRO A 1 180 ? -4.104 11.847 11.024 1.00 67.44 180 PRO A C 1
ATOM 1392 O O . PRO A 1 180 ? -5.261 11.712 10.606 1.00 67.44 180 PRO A O 1
ATOM 1395 N N . GLU A 1 181 ? -3.804 12.651 12.040 1.00 67.06 181 GLU A N 1
ATOM 1396 C CA . GLU A 1 181 ? -4.790 13.429 12.782 1.00 67.06 181 GLU A CA 1
ATOM 1397 C C . GLU A 1 181 ? -4.510 14.922 12.656 1.00 67.06 181 GLU A C 1
ATOM 1399 O O . GLU A 1 181 ? -3.602 15.454 13.278 1.00 67.06 181 GLU A O 1
ATOM 1404 N N . THR A 1 182 ? -5.331 15.631 11.881 1.00 60.75 182 THR A N 1
ATOM 1405 C CA . THR A 1 182 ? -5.252 17.097 11.817 1.00 60.75 182 THR A CA 1
ATOM 1406 C C . THR A 1 182 ? -5.872 17.735 13.061 1.00 60.75 182 THR A C 1
ATOM 1408 O O . THR A 1 182 ? -6.810 17.186 13.652 1.00 60.75 182 THR A O 1
ATOM 1411 N N . GLU A 1 183 ? -5.451 18.951 13.422 1.00 54.06 183 GLU A N 1
ATOM 1412 C CA . GLU A 1 183 ? -6.057 19.705 14.532 1.00 54.06 183 GLU A CA 1
ATOM 1413 C C . GLU A 1 183 ? -7.576 19.900 14.368 1.00 54.06 183 GLU A C 1
ATOM 1415 O O . GLU A 1 183 ? -8.346 19.796 15.328 1.00 54.06 183 GLU A O 1
ATOM 1420 N N . ALA A 1 184 ? -8.039 20.122 13.134 1.00 49.75 184 ALA A N 1
ATOM 1421 C CA . ALA A 1 184 ? -9.461 20.197 12.802 1.00 49.75 184 ALA A CA 1
ATOM 1422 C C . ALA A 1 184 ? -10.176 18.851 13.027 1.00 49.75 184 ALA A C 1
ATOM 1424 O O . ALA A 1 184 ? -11.302 18.812 13.538 1.00 49.75 184 ALA A O 1
ATOM 1425 N N . GLY A 1 185 ? -9.509 17.738 12.702 1.00 55.81 185 GLY A N 1
ATOM 1426 C CA . GLY A 1 185 ? -9.951 16.390 13.049 1.00 55.81 185 GLY A CA 1
ATOM 1427 C C . GLY A 1 185 ? -10.079 16.206 14.562 1.00 55.81 185 GLY A C 1
ATOM 1428 O O . GLY A 1 185 ? -11.113 15.725 15.033 1.00 55.81 185 GLY A O 1
ATOM 1429 N N . ARG A 1 186 ? -9.091 16.683 15.328 1.00 58.75 186 ARG A N 1
ATOM 1430 C CA . ARG A 1 186 ? -9.051 16.624 16.797 1.00 58.75 186 ARG A CA 1
ATOM 1431 C C . ARG A 1 186 ? -10.193 17.415 17.446 1.00 58.75 186 ARG A C 1
ATOM 1433 O O . ARG A 1 186 ? -10.917 16.872 18.281 1.00 58.75 186 ARG A O 1
ATOM 1440 N N . LYS A 1 187 ? -10.450 18.651 17.000 1.00 51.00 187 LYS A N 1
ATOM 1441 C CA . LYS A 1 187 ? -11.577 19.480 17.482 1.00 51.00 187 LYS A CA 1
ATOM 1442 C C . LYS A 1 187 ? -12.942 18.863 17.146 1.00 51.00 187 LYS A C 1
ATOM 1444 O O . LYS A 1 187 ? -13.849 18.851 17.978 1.00 51.00 187 LYS A O 1
ATOM 1449 N N . ARG A 1 188 ? -13.089 18.268 15.956 1.00 53.94 188 ARG A N 1
ATOM 1450 C CA . ARG A 1 188 ? -14.327 17.585 15.533 1.00 53.94 188 ARG A CA 1
ATOM 1451 C C . ARG A 1 188 ? -14.581 16.269 16.284 1.00 53.94 188 ARG A C 1
ATOM 1453 O O . ARG A 1 188 ? -15.736 15.841 16.360 1.00 53.94 188 ARG A O 1
ATOM 1460 N N . LYS A 1 189 ? -13.540 15.614 16.818 1.00 59.38 189 LYS A N 1
ATOM 1461 C CA . LYS A 1 189 ? -13.680 14.474 17.747 1.00 59.38 189 LYS A CA 1
ATOM 1462 C C . LYS A 1 189 ? -14.272 14.937 19.076 1.00 59.38 189 LYS A C 1
ATOM 1464 O O . LYS A 1 189 ? -15.299 14.404 19.486 1.00 59.38 189 LYS A O 1
ATOM 1469 N N . TYR A 1 190 ? -13.696 15.985 19.665 1.00 55.38 190 TYR A N 1
ATOM 1470 C CA . TYR A 1 190 ? -14.168 16.560 20.927 1.00 55.38 190 TYR A CA 1
ATOM 1471 C C . TYR A 1 190 ? -15.651 16.965 20.855 1.00 55.38 190 TYR A C 1
ATOM 1473 O O . TYR A 1 190 ? -16.457 16.588 21.705 1.00 55.38 190 TYR A O 1
ATOM 1481 N N . PHE A 1 191 ? -16.049 17.637 19.770 1.00 54.56 191 PHE A N 1
ATOM 1482 C CA . PHE A 1 191 ? -17.434 18.072 19.574 1.00 54.56 191 PHE A CA 1
ATOM 1483 C C . PHE A 1 191 ? -18.429 16.905 19.413 1.00 54.56 191 PHE A C 1
ATOM 1485 O O . PHE A 1 191 ? -19.547 16.959 19.925 1.00 54.56 191 PHE A O 1
ATOM 1492 N N . ARG A 1 192 ? -18.030 15.812 18.744 1.00 54.44 192 ARG A N 1
ATOM 1493 C CA . ARG A 1 192 ? -18.868 14.603 18.630 1.00 54.44 192 ARG A CA 1
ATOM 1494 C C . ARG A 1 192 ? -19.013 13.857 19.953 1.00 54.44 192 ARG A C 1
ATOM 1496 O O . ARG A 1 192 ? -20.088 13.327 20.209 1.00 54.44 192 ARG A O 1
ATOM 1503 N N . GLN A 1 193 ? -17.978 13.845 20.789 1.00 58.09 193 GLN A N 1
ATOM 1504 C CA . GLN A 1 193 ? -18.032 13.247 22.126 1.00 58.09 193 GLN A CA 1
ATOM 1505 C C . GLN A 1 193 ? -19.033 13.977 23.032 1.00 58.09 193 GLN A C 1
ATOM 1507 O O . GLN A 1 193 ? -19.835 13.328 23.703 1.00 58.09 193 GLN A O 1
ATOM 1512 N N . LEU A 1 194 ? -19.061 15.315 22.975 1.00 58.72 194 LEU A N 1
ATOM 1513 C CA . LEU A 1 194 ? -20.086 16.116 23.650 1.00 58.72 194 LEU A CA 1
ATOM 1514 C C . LEU A 1 194 ? -21.497 15.778 23.149 1.00 58.72 194 LEU A C 1
ATOM 1516 O O . LEU A 1 194 ? -22.375 15.480 23.955 1.00 58.72 194 LEU A O 1
ATOM 1520 N N . LEU A 1 195 ? -21.713 15.758 21.829 1.00 55.62 195 LEU A N 1
ATOM 1521 C CA . LEU A 1 195 ? -23.016 15.409 21.244 1.00 55.62 195 LEU A CA 1
ATOM 1522 C C . LEU A 1 195 ? -23.471 13.987 21.619 1.00 55.62 195 LEU A C 1
ATOM 1524 O O . LEU A 1 195 ? -24.638 13.788 21.949 1.00 55.62 195 LEU A O 1
ATOM 1528 N N . GLY A 1 196 ? -22.557 13.011 21.622 1.00 55.44 196 GLY A N 1
ATOM 1529 C CA . GLY A 1 196 ? -22.834 11.639 22.051 1.00 55.44 196 GLY A CA 1
ATOM 1530 C C . GLY A 1 196 ? -23.322 11.572 23.500 1.00 55.44 196 GLY A C 1
ATOM 1531 O O . GLY A 1 196 ? -24.353 10.955 23.773 1.00 55.44 196 GLY A O 1
ATOM 1532 N N . LEU A 1 197 ? -22.663 12.289 24.415 1.00 57.19 197 LEU A N 1
ATOM 1533 C CA . LEU A 1 197 ? -23.070 12.364 25.820 1.00 57.19 197 LEU A CA 1
ATOM 1534 C C . LEU A 1 197 ? -24.486 12.948 25.975 1.00 57.19 197 LEU A C 1
ATOM 1536 O O . LEU A 1 197 ? -25.313 12.373 26.685 1.00 57.19 197 LEU A O 1
ATOM 1540 N N . PHE A 1 198 ? -24.804 14.029 25.254 1.00 56.84 198 PHE A N 1
ATOM 1541 C CA . PHE A 1 198 ? -26.147 14.621 25.271 1.00 56.84 198 PHE A CA 1
ATOM 1542 C C . PHE A 1 198 ? -27.221 13.669 24.733 1.00 56.84 198 PHE A C 1
ATOM 1544 O O . PHE A 1 198 ? -28.311 13.604 25.300 1.00 56.84 198 PHE A O 1
ATOM 1551 N N . THR A 1 199 ? -26.927 12.883 23.691 1.00 58.72 199 THR A N 1
ATOM 1552 C CA . THR A 1 199 ? -27.883 11.881 23.189 1.00 58.72 199 THR A CA 1
ATOM 1553 C C . THR A 1 199 ? -28.131 10.752 24.190 1.00 58.72 199 THR A C 1
ATOM 1555 O O . THR A 1 199 ? -29.279 10.351 24.373 1.00 58.72 199 THR A O 1
ATOM 1558 N N . VAL A 1 200 ? -27.101 10.273 24.897 1.00 64.31 200 VAL A N 1
ATOM 1559 C CA . VAL A 1 200 ? -27.247 9.216 25.913 1.00 64.31 200 VAL A CA 1
ATOM 1560 C C . VAL A 1 200 ? -28.065 9.712 27.106 1.00 64.31 200 VAL A C 1
ATOM 1562 O O . VAL A 1 200 ? -29.002 9.033 27.528 1.00 64.31 200 VAL A O 1
ATOM 1565 N N . VAL A 1 201 ? -27.769 10.916 27.608 1.00 67.62 201 VAL A N 1
ATOM 1566 C CA . VAL A 1 201 ? -28.533 11.539 28.702 1.00 67.62 201 VAL A CA 1
ATOM 1567 C C . VAL A 1 201 ? -29.977 11.808 28.272 1.00 67.62 201 VAL A C 1
ATOM 1569 O O . VAL A 1 201 ? -30.903 11.491 29.015 1.00 67.62 201 VAL A O 1
ATOM 1572 N N . GLY A 1 202 ? -30.191 12.314 27.054 1.00 66.12 202 GLY A N 1
ATOM 1573 C CA . GLY A 1 202 ? -31.523 12.568 26.505 1.00 66.12 202 GLY A CA 1
ATOM 1574 C C . GLY A 1 202 ? -32.364 11.298 26.350 1.00 66.12 202 GLY A C 1
ATOM 1575 O O . GLY A 1 202 ? -33.526 11.281 26.750 1.00 66.12 202 GLY A O 1
ATOM 1576 N N . VAL A 1 203 ? -31.782 10.204 25.847 1.00 73.44 203 VAL A N 1
ATOM 1577 C CA . VAL A 1 203 ? -32.471 8.905 25.736 1.00 73.44 203 VAL A CA 1
ATOM 1578 C C . VAL A 1 203 ? -32.775 8.315 27.115 1.00 73.44 203 VAL A C 1
ATOM 1580 O O . VAL A 1 203 ? -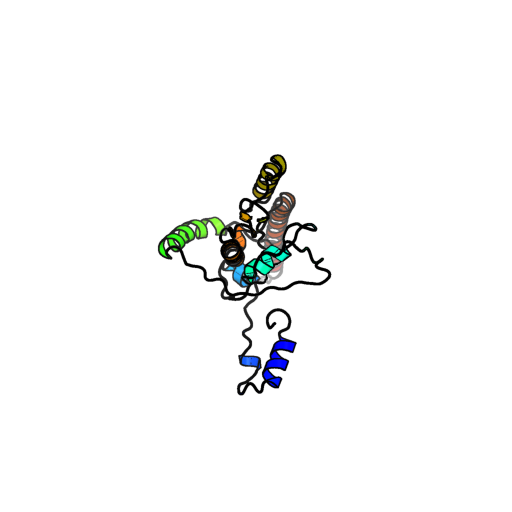33.872 7.793 27.321 1.00 73.44 203 VAL A O 1
ATOM 1583 N N . ALA A 1 204 ? -31.849 8.413 28.073 1.00 70.06 204 ALA A N 1
ATOM 1584 C CA . ALA A 1 204 ? -32.077 7.955 29.443 1.00 70.06 204 ALA A CA 1
ATOM 1585 C C . ALA A 1 204 ? -33.194 8.757 30.135 1.00 70.06 204 ALA A C 1
ATOM 1587 O O . ALA A 1 204 ? -34.097 8.166 30.729 1.00 70.06 204 ALA A O 1
ATOM 1588 N N . ALA A 1 205 ? -33.191 10.085 29.991 1.00 71.06 205 ALA A N 1
ATOM 1589 C CA . ALA A 1 205 ? -34.223 10.967 30.530 1.00 71.06 205 ALA A CA 1
ATOM 1590 C C . ALA A 1 205 ? -35.593 10.730 29.872 1.00 71.06 205 ALA A C 1
ATOM 1592 O O . ALA A 1 205 ? -36.603 10.648 30.568 1.00 71.06 205 ALA A O 1
ATOM 1593 N N . PHE A 1 206 ? -35.636 10.539 28.550 1.00 71.50 206 PHE A N 1
ATOM 1594 C CA . PHE A 1 206 ? -36.865 10.216 27.820 1.00 71.50 206 PHE A CA 1
ATOM 1595 C C . PHE A 1 206 ? -37.444 8.855 28.236 1.00 71.50 206 PHE A C 1
ATOM 1597 O O . PHE A 1 206 ? -38.652 8.720 28.436 1.00 71.50 206 PHE A O 1
ATOM 1604 N N . ARG A 1 207 ? -36.585 7.847 28.442 1.00 74.62 207 ARG A N 1
ATOM 1605 C CA . ARG A 1 207 ? -37.001 6.544 28.984 1.00 74.62 207 ARG A CA 1
ATOM 1606 C C . ARG A 1 207 ? -37.527 6.657 30.415 1.00 74.62 207 ARG A C 1
ATOM 1608 O O . ARG A 1 207 ? -38.559 6.063 30.712 1.00 74.62 207 ARG A O 1
ATOM 1615 N N . ALA A 1 208 ? -36.878 7.441 31.277 1.00 73.00 208 ALA A N 1
ATOM 1616 C CA . ALA A 1 208 ? -37.341 7.682 32.645 1.00 73.00 208 ALA A CA 1
ATOM 1617 C C . ALA A 1 208 ? -38.677 8.451 32.692 1.00 73.00 208 ALA A C 1
ATOM 1619 O O . ALA A 1 208 ? -39.548 8.134 33.503 1.00 73.00 208 ALA A O 1
ATOM 1620 N N . TYR A 1 209 ? -38.870 9.423 31.797 1.00 73.19 209 TYR A N 1
ATOM 1621 C CA . TYR A 1 209 ? -40.125 10.163 31.661 1.00 73.19 209 TYR A CA 1
ATOM 1622 C C . TYR A 1 209 ? -41.283 9.254 31.221 1.00 73.19 209 TYR A C 1
ATOM 1624 O O . TYR A 1 209 ? -42.341 9.253 31.852 1.00 73.19 209 TYR A O 1
ATOM 1632 N N . ASN A 1 210 ? -41.072 8.417 30.199 1.00 69.25 210 ASN A N 1
ATOM 1633 C CA . ASN A 1 210 ? -42.092 7.465 29.749 1.00 69.25 210 ASN A CA 1
ATOM 1634 C C . ASN A 1 210 ? -42.381 6.375 30.792 1.00 69.25 210 ASN A C 1
ATOM 1636 O O . ASN A 1 210 ? -43.530 5.963 30.934 1.00 69.25 210 ASN A O 1
ATOM 1640 N N . ALA A 1 211 ? -41.381 5.953 31.574 1.00 72.50 211 ALA A N 1
ATOM 1641 C CA . ALA A 1 211 ? -41.591 5.024 32.683 1.00 72.50 211 ALA A CA 1
ATOM 1642 C C . ALA A 1 211 ? -42.496 5.617 33.779 1.00 72.50 211 ALA A C 1
ATOM 1644 O O . ALA A 1 211 ? -43.337 4.903 34.314 1.00 72.50 211 ALA A O 1
ATOM 1645 N N . ARG A 1 212 ? -42.388 6.923 34.075 1.00 64.56 212 ARG A N 1
ATOM 1646 C CA . ARG A 1 212 ? -43.274 7.605 35.041 1.00 64.56 212 ARG A CA 1
ATOM 1647 C C . ARG A 1 212 ? -44.708 7.771 34.541 1.00 64.56 212 ARG A C 1
ATOM 1649 O O . ARG A 1 212 ? -45.626 7.702 35.349 1.00 64.56 212 ARG A O 1
ATOM 1656 N N . LYS A 1 213 ? -44.914 7.972 33.236 1.00 61.84 213 LYS A N 1
ATOM 1657 C CA . LYS A 1 213 ? -46.262 8.072 32.649 1.00 61.84 213 LYS A CA 1
ATOM 1658 C C . LYS A 1 213 ? -47.024 6.743 32.617 1.00 61.84 213 LYS A C 1
ATOM 1660 O O . LYS A 1 213 ? -48.246 6.769 32.584 1.00 61.84 213 LYS A O 1
ATOM 1665 N N . ASN A 1 214 ? -46.319 5.612 32.662 1.00 57.38 214 ASN A N 1
ATOM 1666 C CA . ASN A 1 214 ? -46.910 4.271 32.612 1.00 57.38 214 ASN A CA 1
ATOM 1667 C C . ASN A 1 214 ? -47.118 3.625 33.996 1.00 57.38 214 ASN A C 1
ATOM 1669 O O . ASN A 1 214 ? -47.337 2.416 34.064 1.00 57.38 214 ASN A O 1
ATOM 1673 N N . LEU A 1 215 ? -47.054 4.378 35.104 1.00 53.75 215 LEU A N 1
ATOM 1674 C CA . LEU A 1 215 ? -47.475 3.836 36.399 1.00 53.75 215 LEU A CA 1
ATOM 1675 C C . LEU A 1 215 ? -49.011 3.724 36.436 1.00 53.75 215 LEU A C 1
ATOM 1677 O O . LEU A 1 215 ? -49.683 4.748 36.293 1.00 53.75 215 LEU A O 1
ATOM 1681 N N . PRO A 1 216 ? -49.588 2.528 36.658 1.00 50.88 216 PRO A N 1
ATOM 1682 C CA . PRO A 1 216 ? -51.015 2.409 36.903 1.00 50.88 216 PRO A CA 1
ATOM 1683 C C . PRO A 1 216 ? -51.343 3.126 38.216 1.00 50.88 216 PRO A C 1
ATOM 1685 O O . PRO A 1 216 ? -50.711 2.875 39.245 1.00 50.88 216 PRO A O 1
ATOM 1688 N N . LEU A 1 217 ? -52.321 4.032 38.165 1.00 50.38 217 LEU A N 1
ATOM 1689 C CA . LEU A 1 217 ? -52.956 4.606 39.348 1.00 50.38 217 LEU A CA 1
ATOM 1690 C C . LEU A 1 217 ? -53.428 3.441 40.228 1.00 50.38 217 LEU A C 1
ATOM 1692 O O . LEU A 1 217 ? -54.358 2.724 39.863 1.00 50.38 217 LEU A O 1
ATOM 1696 N N . ARG A 1 218 ? -52.740 3.221 41.354 1.00 46.22 218 ARG A N 1
ATOM 1697 C CA . ARG A 1 218 ? -53.242 2.370 42.434 1.00 46.22 218 ARG A CA 1
ATOM 1698 C C . ARG A 1 218 ? -54.456 3.083 43.025 1.00 46.22 218 ARG A C 1
ATOM 1700 O O . ARG A 1 218 ? -54.282 4.064 43.745 1.00 46.22 218 ARG A O 1
ATOM 1707 N N . PHE A 1 219 ? -55.640 2.617 42.644 1.00 43.19 219 PHE A N 1
ATOM 1708 C CA . PHE A 1 219 ? -56.840 2.723 43.466 1.00 43.19 219 PHE A CA 1
ATOM 1709 C C . PHE A 1 219 ? -56.777 1.672 44.576 1.00 43.19 219 PHE A C 1
ATOM 1711 O O . PHE A 1 219 ? -56.213 0.582 44.311 1.00 43.19 219 PHE A O 1
#

pLDDT: mean 74.41, std 14.99, range [40.59, 95.12]

Organism: Hevea brasiliensis (NCBI:txid3981)

Sequence (219 aa):
MTLLDPKGSLANLIYVGYSGNPASALRVTRRRTVDRKKQQTERNVFRCFVFGPKNAGKSALLNSFLERPFSAIHNPTMAEHYAANVVDQHGSNEYSWKRSCEVLVEVTRRGEESGYGVPCILVAAKDDLDPYPMAVQDSLAVCLELGIEAPIPVSVILGETNNVFCRILSAAERPHLNIPETEAGRKRKYFRQLLGLFTVVGVAAFRAYNARKNLPLRF